Protein AF-A0A4R2N759-F1 (afdb_monomer)

Sequence (307 aa):
MGNTQQVHRIADDITAHLTLRRGCLYLVTKQVHVLAGVAVTAEDGASIGIINGRVPGGSLQRAALIFDAGSSLQARRLSIRATNRHGVPQKHPDNGGVWFFGAHHRADKDGMQIRKTRATPLSFFRAKRLSAYYLGRGDAPDGSAKARHDNAHGLDDLDGVSVMGVGFCEWNIAEVYSRGSGDDGFDLQNSAIMLRRLLIDNPTEDALNISSSRLDIVDELRVTMTRRGERSGEDADRDIFDLEVDDSPSQVVLHRGARVKLHGVFGDEVRLASKDMPQPRTEGRFLYRFQGRCDQDVAIVYSISED

Foldseek 3Di:
DDDPQAEAEDDEEQPAEAEQEASHEYEQEAQYEPDAPYEYEYEERGEYEFEADADPDDLLSFGEYEYAENYEYHYAEYEYAYDHPVRHGDQAEHGLAYEAEFLQDWDDAQNDTDDRDPPGHGAAYAYQEYEFHNYFAAADPPPDPRRVVCVVSRNHARWNYAYENEEQRRDHHQEYAFENINHERYEYYCYEYEHQEYAGYAYVFEPYAWEQYEYEHEAEYHDDHDDDDPPDPPNVGHAPDHYAYDPFKTKYKYFAFHWYWDWAFHDAQKFKDAPQADGHDNPDRDIDTDTGGRHPGMMMIIHGDHD

Mean predicted aligned error: 5.39 Å

Radius of gyration: 18.62 Å; Cα contacts (8 Å, |Δi|>4): 1013; chains: 1; bounding box: 48×50×46 Å

Organism: NCBI:txid80881

Nearest PDB structures (foldseek):
  5j44-assembly2_B  TM=4.011E-01  e=4.605E-01  Shigella flexneri
  8qf2-assembly1_A  TM=3.030E-01  e=7.387E+00  Bifidobacterium longum
  6mzp-assembly1_A  TM=9.899E-02  e=7.387E+00  Danio rerio

Solvent-accessible surface area (backbone atoms only — not comparable to full-atom values): 14550 Å² total; per-residue (Å²): 133,84,80,78,62,49,76,44,80,42,70,59,60,40,80,56,72,40,76,42,52,55,72,34,39,40,31,30,62,20,50,26,41,31,34,58,79,18,40,41,37,35,36,73,59,12,41,38,26,32,21,48,47,84,23,90,65,60,83,72,35,14,8,22,47,33,34,34,46,15,10,33,38,43,37,41,33,39,38,38,29,18,10,42,95,83,64,49,77,40,87,63,33,38,21,43,19,36,38,42,33,20,48,65,29,53,34,75,56,53,84,45,72,42,79,64,50,97,80,55,48,69,18,42,36,34,22,58,28,44,34,39,32,8,18,0,21,41,65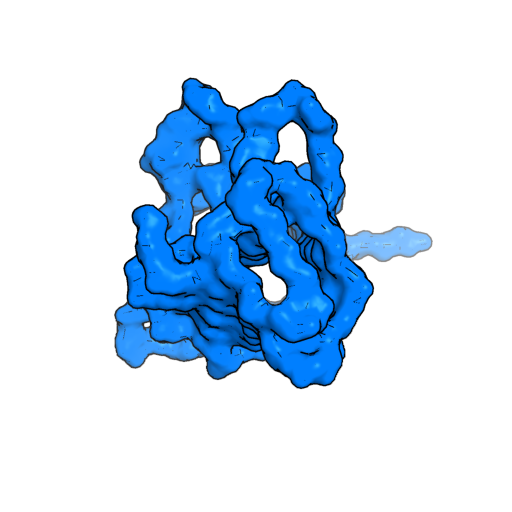,54,62,85,90,34,78,60,22,61,51,29,60,75,56,38,53,46,77,24,25,21,32,37,36,32,3,29,30,58,89,26,43,48,39,35,22,45,36,25,34,36,13,19,10,26,20,35,36,32,33,35,19,33,39,54,29,38,30,42,37,29,40,35,30,63,31,23,39,27,38,29,32,25,12,38,41,37,30,47,48,27,46,35,42,40,47,74,82,72,72,101,79,55,98,74,66,80,67,48,21,45,37,41,51,43,30,82,90,41,56,8,34,42,37,37,32,59,63,12,34,40,33,42,34,32,26,58,40,74,93,56,43,76,51,48,85,60,59,80,79,79,73,86,77,67,93,51,80,39,75,48,76,53,49,23,72,83,39,58,30,37,40,37,20,81,57,66,128

pLDDT: mean 90.28, std 12.98, range [34.78, 98.88]

Structure (mmCIF, N/CA/C/O backbone):
data_AF-A0A4R2N759-F1
#
_entry.id   AF-A0A4R2N759-F1
#
loop_
_atom_site.group_PDB
_atom_site.id
_atom_site.type_symbol
_atom_site.label_atom_id
_atom_site.label_alt_id
_atom_site.label_comp_id
_atom_site.label_asym_id
_atom_site.label_entity_id
_atom_site.label_seq_id
_atom_site.pdbx_PDB_ins_code
_atom_site.Cartn_x
_atom_site.Cartn_y
_atom_site.Cartn_z
_atom_site.occupancy
_atom_site.B_iso_or_equiv
_atom_site.auth_seq_id
_atom_site.auth_comp_id
_atom_site.auth_asym_id
_atom_site.auth_atom_id
_atom_site.pdbx_PDB_model_num
ATOM 1 N N . MET A 1 1 ? 28.061 -23.750 -1.286 1.00 40.41 1 MET A N 1
ATOM 2 C CA . MET A 1 1 ? 28.017 -23.111 -2.618 1.00 40.41 1 MET A CA 1
ATOM 3 C C . MET A 1 1 ? 26.924 -22.058 -2.568 1.00 40.41 1 MET A C 1
ATOM 5 O O . MET A 1 1 ? 25.768 -22.422 -2.393 1.00 40.41 1 MET A O 1
ATOM 9 N N . GLY A 1 2 ? 27.293 -20.775 -2.539 1.00 44.81 2 GLY A N 1
ATOM 10 C CA . GLY A 1 2 ? 26.324 -19.680 -2.458 1.00 44.81 2 GLY A CA 1
ATOM 11 C C . GLY A 1 2 ? 25.535 -19.608 -3.757 1.00 44.81 2 GLY A C 1
ATOM 12 O O . GLY A 1 2 ? 26.133 -19.504 -4.822 1.00 44.81 2 GLY A O 1
ATOM 13 N N . ASN A 1 3 ? 24.214 -19.731 -3.677 1.00 50.12 3 ASN A N 1
ATOM 14 C CA . ASN A 1 3 ? 23.352 -19.624 -4.843 1.00 50.12 3 ASN A CA 1
ATOM 15 C C . ASN A 1 3 ? 23.385 -18.158 -5.302 1.00 50.12 3 ASN A C 1
ATOM 17 O O . ASN A 1 3 ? 22.859 -17.289 -4.605 1.00 50.12 3 ASN A O 1
ATOM 21 N N . THR A 1 4 ? 24.065 -17.866 -6.411 1.00 62.41 4 THR A N 1
ATOM 22 C CA . THR A 1 4 ? 24.092 -16.522 -6.995 1.00 62.41 4 THR A CA 1
ATOM 23 C C . THR A 1 4 ? 22.672 -16.167 -7.413 1.00 62.41 4 THR A C 1
ATOM 25 O O . THR A 1 4 ? 22.131 -16.749 -8.350 1.00 62.41 4 THR A O 1
ATOM 28 N N . GLN A 1 5 ? 22.039 -15.251 -6.682 1.00 80.38 5 GLN A N 1
ATOM 29 C CA . GLN A 1 5 ? 20.706 -14.766 -7.015 1.00 80.38 5 GLN A CA 1
ATOM 30 C C . GLN A 1 5 ? 20.754 -14.110 -8.401 1.00 80.38 5 GLN A C 1
ATOM 32 O O . GLN A 1 5 ? 21.545 -13.191 -8.617 1.00 80.38 5 GLN A O 1
ATOM 37 N N . GLN A 1 6 ? 19.932 -14.573 -9.344 1.00 88.81 6 GLN A N 1
ATOM 38 C CA . GLN A 1 6 ? 19.842 -13.945 -10.662 1.00 88.81 6 GLN A CA 1
ATOM 39 C C . GLN A 1 6 ? 19.224 -12.550 -10.511 1.00 88.81 6 GLN A C 1
ATOM 41 O O . GLN A 1 6 ? 18.172 -12.405 -9.887 1.00 88.81 6 GLN A O 1
ATOM 46 N N . VAL A 1 7 ? 19.879 -11.526 -11.062 1.00 93.12 7 VAL A N 1
ATOM 47 C CA . VAL A 1 7 ? 19.417 -10.132 -10.995 1.00 93.12 7 VAL A CA 1
ATOM 48 C C . VAL A 1 7 ? 18.928 -9.691 -12.371 1.00 93.12 7 VAL A C 1
ATOM 50 O O . VAL A 1 7 ? 19.686 -9.720 -13.339 1.00 93.12 7 VAL A O 1
ATOM 53 N N . HIS A 1 8 ? 17.679 -9.242 -12.448 1.00 96.44 8 HIS A N 1
ATOM 54 C CA . HIS A 1 8 ? 17.058 -8.674 -13.643 1.00 96.44 8 HIS A CA 1
ATOM 55 C C . HIS A 1 8 ? 16.829 -7.183 -13.420 1.00 96.44 8 HIS A C 1
ATOM 57 O O . HIS A 1 8 ? 16.158 -6.806 -12.465 1.00 96.44 8 HIS A O 1
ATOM 63 N N . ARG A 1 9 ? 17.378 -6.325 -14.280 1.00 96.94 9 ARG A N 1
ATOM 64 C CA . ARG A 1 9 ? 17.139 -4.877 -14.208 1.00 96.94 9 ARG A CA 1
ATOM 65 C C . ARG A 1 9 ? 15.876 -4.523 -14.985 1.00 96.94 9 ARG A C 1
ATOM 67 O O . ARG A 1 9 ? 15.713 -4.981 -16.110 1.00 96.94 9 ARG A O 1
ATOM 74 N N . ILE A 1 10 ? 15.026 -3.701 -14.383 1.00 97.25 10 ILE A N 1
ATOM 75 C CA . ILE A 1 10 ? 13.838 -3.116 -14.997 1.00 97.25 10 ILE A CA 1
ATOM 76 C C . ILE A 1 10 ? 14.083 -1.607 -15.046 1.00 97.25 10 ILE A C 1
ATOM 78 O O . ILE A 1 10 ? 14.072 -0.933 -14.015 1.00 97.25 10 ILE A O 1
ATOM 82 N N . ALA A 1 11 ? 14.422 -1.107 -16.233 1.00 94.62 11 ALA A N 1
ATOM 83 C CA . ALA A 1 11 ? 14.856 0.275 -16.449 1.00 94.62 11 ALA A CA 1
ATOM 84 C C . ALA A 1 11 ? 13.928 1.075 -17.371 1.00 94.62 11 ALA A C 1
ATOM 86 O O . ALA A 1 11 ? 14.150 2.275 -17.534 1.00 94.62 11 ALA A O 1
ATOM 87 N N . ASP A 1 12 ? 12.938 0.398 -17.945 1.00 96.62 12 ASP A N 1
ATOM 88 C CA . ASP A 1 12 ? 11.955 0.914 -18.887 1.00 96.62 12 ASP A CA 1
ATOM 89 C C . ASP A 1 12 ? 10.585 0.340 -18.505 1.00 96.62 12 ASP A C 1
ATOM 91 O O . ASP A 1 12 ? 10.509 -0.647 -17.758 1.00 96.62 12 ASP A O 1
ATOM 95 N N . ASP A 1 13 ? 9.524 0.954 -19.021 1.00 98.06 13 ASP A N 1
ATOM 96 C CA . ASP A 1 13 ? 8.149 0.550 -18.746 1.00 98.06 13 ASP A CA 1
ATOM 97 C C . ASP A 1 13 ? 7.888 -0.911 -19.125 1.00 98.06 13 ASP A C 1
ATOM 99 O O . ASP A 1 13 ? 8.381 -1.451 -20.122 1.00 98.06 13 ASP A O 1
ATOM 103 N N . ILE A 1 14 ? 7.071 -1.569 -18.309 1.00 98.50 14 ILE A N 1
ATOM 104 C CA . ILE A 1 14 ? 6.648 -2.945 -18.516 1.00 98.50 14 ILE A CA 1
ATOM 105 C C . ILE A 1 14 ? 5.458 -2.908 -19.478 1.00 98.50 14 ILE A C 1
ATOM 107 O O . ILE A 1 14 ? 4.308 -2.725 -19.081 1.00 98.50 14 ILE A O 1
ATOM 111 N N . THR A 1 15 ? 5.762 -3.079 -20.765 1.00 98.25 15 THR A N 1
ATOM 112 C CA . THR A 1 15 ? 4.799 -3.024 -21.882 1.00 98.25 15 THR A CA 1
ATOM 113 C C . THR A 1 15 ? 4.242 -4.391 -22.291 1.00 98.25 15 THR A C 1
ATOM 115 O O . THR A 1 15 ? 3.334 -4.479 -23.114 1.00 98.25 15 THR A O 1
ATOM 118 N N . ALA A 1 16 ? 4.769 -5.472 -21.714 1.00 98.12 16 ALA A N 1
ATOM 119 C CA . ALA A 1 16 ? 4.332 -6.842 -21.951 1.00 98.12 16 ALA A CA 1
ATOM 120 C C . ALA A 1 16 ? 4.244 -7.609 -20.631 1.00 98.12 16 ALA A C 1
ATOM 122 O O . ALA A 1 16 ? 4.926 -7.275 -19.660 1.00 98.12 16 ALA A O 1
ATOM 123 N N . HIS A 1 17 ? 3.408 -8.652 -20.594 1.00 98.38 17 HIS A N 1
ATOM 124 C CA . HIS A 1 17 ? 3.210 -9.444 -19.382 1.00 98.38 17 HIS A CA 1
ATOM 125 C C . HIS A 1 17 ? 4.542 -9.957 -18.825 1.00 98.38 17 HIS A C 1
ATOM 127 O O . HIS A 1 17 ? 5.340 -10.572 -19.535 1.00 98.38 17 HIS A O 1
ATOM 133 N N . LEU A 1 18 ? 4.755 -9.739 -17.530 1.00 98.38 18 LEU A N 1
ATOM 134 C CA . LEU A 1 18 ? 5.997 -10.074 -16.846 1.00 98.38 18 LEU A CA 1
ATOM 135 C C . LEU A 1 18 ? 5.726 -11.098 -15.750 1.00 98.38 18 LEU A C 1
ATOM 137 O O . LEU A 1 18 ? 4.856 -10.906 -14.904 1.00 98.38 18 LEU A O 1
ATOM 141 N N . THR A 1 19 ? 6.504 -12.181 -15.728 1.00 98.50 19 THR A N 1
ATOM 142 C CA . THR A 1 19 ? 6.489 -13.139 -14.616 1.00 98.50 19 THR A CA 1
ATOM 143 C C . THR A 1 19 ? 7.715 -12.953 -13.730 1.00 98.50 19 THR A C 1
ATOM 145 O O . THR A 1 19 ? 8.845 -13.148 -14.181 1.00 98.50 19 THR A O 1
ATOM 148 N N . LEU A 1 20 ? 7.489 -12.630 -12.458 1.00 98.25 20 LEU A N 1
ATOM 149 C CA . LEU A 1 20 ? 8.520 -12.531 -11.434 1.00 98.25 20 LEU A CA 1
ATOM 150 C C . LEU A 1 20 ? 8.747 -13.902 -10.796 1.00 98.25 20 LEU A C 1
ATOM 152 O O . LEU A 1 20 ? 7.883 -14.427 -10.091 1.00 98.25 20 LEU A O 1
ATOM 156 N N . ARG A 1 21 ? 9.918 -14.486 -11.043 1.00 97.62 21 ARG A N 1
ATOM 157 C CA . ARG A 1 21 ? 10.315 -15.796 -10.522 1.00 97.62 21 ARG A CA 1
ATOM 158 C C . ARG A 1 21 ? 10.851 -15.690 -9.100 1.00 97.62 21 ARG A C 1
ATOM 160 O O . ARG A 1 21 ? 11.600 -14.772 -8.755 1.00 97.62 21 ARG A O 1
ATOM 167 N N . ARG A 1 22 ? 10.510 -16.665 -8.261 1.00 95.81 22 ARG A N 1
ATOM 168 C CA . ARG A 1 22 ? 11.076 -16.794 -6.920 1.00 95.81 22 ARG A CA 1
ATOM 169 C C . ARG A 1 22 ? 12.574 -17.084 -7.030 1.00 95.81 22 ARG A C 1
ATOM 171 O O . ARG A 1 22 ? 13.011 -17.866 -7.865 1.00 95.81 22 ARG A O 1
ATOM 178 N N . GLY A 1 23 ? 13.366 -16.473 -6.152 1.00 93.06 23 GLY A N 1
ATOM 179 C CA . GLY A 1 23 ? 14.823 -16.640 -6.156 1.00 93.06 23 GLY A CA 1
ATOM 180 C C . GLY A 1 23 ? 15.548 -15.770 -7.184 1.00 93.06 23 GLY A C 1
ATOM 181 O O . GLY A 1 23 ? 16.773 -15.780 -7.207 1.00 93.06 23 GLY A O 1
ATOM 182 N N . CYS A 1 24 ? 14.821 -14.974 -7.969 1.00 95.25 24 CYS A N 1
ATOM 183 C CA . CYS A 1 24 ? 15.373 -13.874 -8.753 1.00 95.25 24 CYS A CA 1
ATOM 184 C C . CYS A 1 24 ? 15.165 -12.548 -8.006 1.00 95.25 24 CYS A C 1
ATOM 186 O O . CYS A 1 24 ? 14.231 -12.415 -7.209 1.00 95.25 24 CYS A O 1
ATOM 188 N N . LEU A 1 25 ? 16.045 -11.577 -8.237 1.00 94.88 25 LEU A N 1
ATOM 189 C CA . LEU A 1 25 ? 15.856 -10.189 -7.825 1.00 94.88 25 LEU A CA 1
ATOM 190 C C . LEU A 1 25 ? 15.521 -9.356 -9.058 1.00 94.88 25 LEU A C 1
ATOM 192 O O . LEU A 1 25 ? 16.325 -9.273 -9.982 1.00 94.88 25 LEU A O 1
ATOM 196 N N . TYR A 1 26 ? 14.364 -8.707 -9.043 1.00 98.31 26 TYR A N 1
ATOM 197 C CA . TYR A 1 26 ? 13.980 -7.741 -10.066 1.00 98.31 26 TYR A CA 1
ATOM 198 C C . TYR A 1 26 ? 14.260 -6.342 -9.536 1.00 98.31 26 TYR A C 1
ATOM 200 O O . TYR A 1 26 ? 13.666 -5.935 -8.543 1.00 98.31 26 TYR A O 1
ATOM 208 N N . LEU A 1 27 ? 15.216 -5.645 -10.138 1.00 98.12 27 LEU A N 1
ATOM 209 C CA . LEU A 1 27 ? 15.714 -4.356 -9.682 1.00 98.12 27 LEU A CA 1
ATOM 210 C C . LEU A 1 27 ? 15.130 -3.241 -10.549 1.00 98.12 27 LEU A C 1
ATOM 212 O O . LEU A 1 27 ? 15.551 -3.073 -11.692 1.00 98.12 27 LEU A O 1
ATOM 216 N N . VAL A 1 28 ? 14.185 -2.488 -10.000 1.00 98.44 28 VAL A N 1
ATOM 217 C CA . VAL A 1 28 ? 13.610 -1.286 -10.608 1.00 98.44 28 VAL A CA 1
ATOM 218 C C . VAL A 1 28 ? 14.617 -0.152 -10.464 1.00 98.44 28 VAL A C 1
ATOM 220 O O . VAL A 1 28 ? 14.982 0.232 -9.351 1.00 98.44 28 VAL A O 1
ATOM 223 N N . THR A 1 29 ? 15.125 0.335 -11.597 1.00 97.06 29 THR A N 1
ATOM 224 C CA . THR A 1 29 ? 16.233 1.305 -11.630 1.00 97.06 29 THR A CA 1
ATOM 225 C C . THR A 1 29 ? 15.828 2.717 -12.038 1.00 97.06 29 THR A C 1
ATOM 227 O O . THR A 1 29 ? 16.674 3.605 -12.023 1.00 97.06 29 THR A O 1
ATOM 230 N N . LYS A 1 30 ? 14.572 2.920 -12.432 1.00 96.44 30 LYS A N 1
ATOM 231 C CA . LYS A 1 30 ? 13.989 4.220 -12.779 1.00 96.44 30 LYS A CA 1
ATOM 232 C C . LYS A 1 30 ? 12.538 4.272 -12.314 1.00 96.44 30 LYS A C 1
ATOM 234 O O . LYS A 1 30 ? 12.066 3.316 -11.703 1.00 96.44 30 LYS A O 1
ATOM 239 N N . GLN A 1 31 ? 11.859 5.380 -12.573 1.00 96.12 31 GLN A N 1
ATOM 240 C CA . GLN A 1 31 ? 10.404 5.408 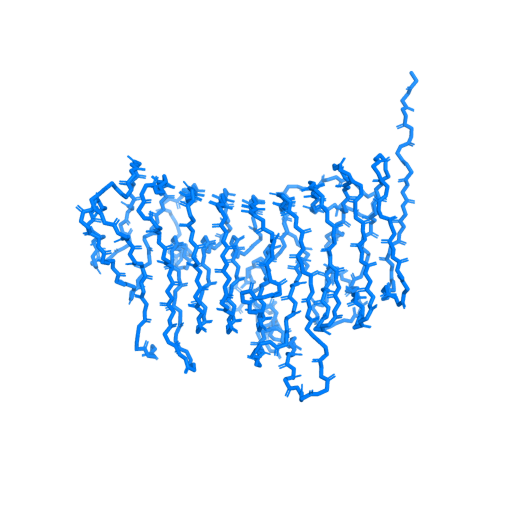-12.588 1.00 96.12 31 GLN A CA 1
ATOM 241 C C . GLN A 1 31 ? 9.929 4.472 -13.709 1.00 96.12 31 GLN A C 1
ATOM 243 O O . GLN A 1 31 ? 10.277 4.683 -14.868 1.00 96.12 31 GLN A O 1
ATOM 248 N N . VAL A 1 32 ? 9.247 3.388 -13.340 1.00 97.69 32 VAL A N 1
ATOM 249 C CA . VAL A 1 32 ? 8.807 2.328 -14.254 1.00 97.69 32 VAL A CA 1
ATOM 250 C C . VAL A 1 32 ? 7.309 2.155 -14.118 1.00 97.69 32 VAL A C 1
ATOM 252 O O . VAL A 1 32 ? 6.818 1.856 -13.028 1.00 97.69 32 VAL A O 1
ATOM 255 N N . HIS A 1 33 ? 6.615 2.251 -15.243 1.00 98.06 33 HIS A N 1
ATOM 256 C CA . HIS A 1 33 ? 5.184 2.028 -15.328 1.00 98.06 33 HIS A CA 1
ATOM 257 C C . HIS A 1 33 ? 4.871 0.614 -15.827 1.00 98.06 33 HIS A C 1
ATOM 259 O O . HIS A 1 33 ? 5.465 0.118 -16.785 1.00 98.06 33 HIS A O 1
ATOM 265 N N . VAL A 1 34 ? 3.919 -0.057 -15.185 1.00 98.50 34 VAL A N 1
ATOM 266 C CA . VAL A 1 34 ? 3.223 -1.229 -15.719 1.00 98.50 34 VAL A CA 1
ATOM 267 C C . VAL A 1 34 ? 2.012 -0.696 -16.457 1.00 98.50 34 VAL A C 1
ATOM 269 O O . VAL A 1 34 ? 1.066 -0.229 -15.827 1.00 98.50 34 VAL A O 1
ATOM 272 N N . LEU A 1 35 ? 2.057 -0.749 -17.786 1.00 96.94 35 LEU A N 1
ATOM 273 C CA . LEU A 1 35 ? 1.059 -0.074 -18.608 1.00 96.94 35 LEU A CA 1
ATOM 274 C C . LEU A 1 35 ? -0.308 -0.773 -18.564 1.00 96.94 35 LEU A C 1
ATOM 276 O O . LEU A 1 35 ? -0.435 -1.955 -18.229 1.00 96.94 35 LEU A O 1
ATOM 280 N N . ALA A 1 36 ? -1.345 -0.038 -18.964 1.00 95.06 36 ALA A N 1
ATOM 281 C CA . ALA A 1 36 ? -2.696 -0.567 -19.110 1.00 95.06 36 ALA A CA 1
ATOM 282 C C . ALA A 1 36 ? -2.727 -1.840 -19.981 1.00 95.06 36 ALA A C 1
ATOM 284 O O . ALA A 1 36 ? -2.067 -1.928 -21.017 1.00 95.06 36 ALA A O 1
ATOM 285 N N . GLY A 1 37 ? -3.505 -2.842 -19.563 1.00 95.62 37 GLY A N 1
ATOM 286 C CA . GLY A 1 37 ? -3.593 -4.147 -20.228 1.00 95.62 37 GLY A CA 1
ATOM 287 C C . GLY A 1 37 ? -2.414 -5.087 -19.950 1.00 95.62 37 GLY A C 1
ATOM 288 O O . GLY A 1 37 ? -2.457 -6.253 -20.347 1.00 95.62 37 GLY A O 1
ATOM 289 N N . VAL A 1 38 ? -1.381 -4.625 -19.239 1.00 98.19 38 VAL A N 1
ATOM 290 C CA . VAL A 1 38 ? -0.219 -5.435 -18.873 1.00 98.19 38 VAL A CA 1
ATOM 291 C C . VAL A 1 38 ? -0.392 -6.020 -17.476 1.00 98.19 38 VAL A C 1
ATOM 293 O O . VAL A 1 38 ? -0.928 -5.396 -16.563 1.00 98.19 38 VAL A O 1
ATOM 296 N N . ALA A 1 39 ? 0.091 -7.251 -17.303 1.00 98.31 39 ALA A N 1
ATOM 297 C CA . ALA A 1 39 ? 0.013 -7.975 -16.041 1.00 98.31 39 ALA A CA 1
ATOM 298 C C . ALA A 1 39 ? 1.404 -8.365 -15.545 1.00 98.31 39 ALA A C 1
ATOM 300 O O . ALA A 1 39 ? 2.176 -8.998 -16.271 1.00 98.31 39 ALA A O 1
ATOM 301 N N . VAL A 1 40 ? 1.680 -8.062 -14.280 1.00 98.75 40 VAL A N 1
ATOM 302 C CA . VAL A 1 40 ? 2.814 -8.606 -13.536 1.00 98.75 40 VAL A CA 1
ATOM 303 C C . VAL A 1 40 ? 2.314 -9.766 -12.683 1.00 98.75 40 VAL A C 1
ATOM 305 O O . VAL A 1 40 ? 1.498 -9.593 -11.779 1.00 98.75 40 VAL A O 1
ATOM 308 N N . THR A 1 41 ? 2.810 -10.969 -12.957 1.00 98.81 41 THR A N 1
ATOM 309 C CA . THR A 1 41 ? 2.514 -12.169 -12.164 1.00 98.81 41 THR A CA 1
ATOM 310 C C . THR A 1 41 ? 3.730 -12.552 -11.338 1.00 98.81 41 THR A C 1
ATOM 312 O O . THR A 1 41 ? 4.794 -12.816 -11.883 1.00 98.81 41 THR A O 1
ATOM 315 N N . ALA A 1 42 ? 3.593 -12.624 -10.022 1.00 98.56 42 ALA A N 1
ATOM 316 C CA . ALA A 1 42 ? 4.666 -13.007 -9.119 1.00 98.56 42 ALA A CA 1
ATOM 317 C C . ALA A 1 42 ? 4.466 -14.420 -8.568 1.00 98.56 42 ALA A C 1
ATOM 319 O O . ALA A 1 42 ? 3.437 -14.735 -7.960 1.00 98.56 42 ALA A O 1
ATOM 320 N N . GLU A 1 43 ? 5.495 -15.255 -8.708 1.00 98.50 43 GLU A N 1
ATOM 321 C CA . GLU A 1 43 ? 5.591 -16.500 -7.955 1.00 98.50 43 GLU A CA 1
ATOM 322 C C . GLU A 1 43 ? 5.580 -16.232 -6.444 1.00 98.50 43 GLU A C 1
ATOM 324 O O . GLU A 1 43 ? 5.963 -15.167 -5.954 1.00 98.50 43 GLU A O 1
ATOM 329 N N . ASP A 1 44 ? 5.137 -17.224 -5.674 1.00 98.31 44 ASP A N 1
ATOM 330 C CA . ASP A 1 44 ? 4.973 -17.081 -4.233 1.00 98.31 44 ASP A CA 1
ATOM 331 C C . ASP A 1 44 ? 6.313 -16.828 -3.518 1.00 98.31 44 ASP A C 1
ATOM 333 O O . ASP A 1 44 ? 7.158 -17.718 -3.416 1.00 98.31 44 ASP A O 1
ATOM 337 N N . GLY A 1 45 ? 6.489 -15.620 -2.977 1.00 96.62 45 GLY A N 1
ATOM 338 C CA . GLY A 1 45 ? 7.728 -15.177 -2.339 1.00 96.62 45 GLY A CA 1
ATOM 339 C C . GLY A 1 45 ? 8.728 -14.512 -3.289 1.00 96.62 45 GLY A C 1
ATOM 340 O O . GLY A 1 45 ? 9.898 -14.391 -2.924 1.00 96.62 45 GLY A O 1
ATOM 341 N N . ALA A 1 46 ? 8.310 -14.096 -4.490 1.00 97.81 46 ALA A N 1
ATOM 342 C CA . ALA A 1 46 ? 9.124 -13.247 -5.358 1.00 97.81 46 ALA A CA 1
ATOM 343 C C . ALA A 1 46 ? 9.483 -11.915 -4.672 1.00 97.81 46 ALA A C 1
ATOM 345 O O . ALA A 1 46 ? 8.807 -11.462 -3.740 1.00 97.81 46 ALA A O 1
ATOM 346 N N . SER A 1 47 ? 10.581 -11.299 -5.114 1.00 96.69 47 SER A N 1
ATOM 347 C CA . SER A 1 47 ? 11.082 -10.047 -4.545 1.00 96.69 47 SER A CA 1
ATOM 348 C C . SER A 1 47 ? 11.464 -9.037 -5.620 1.00 96.69 47 SER A C 1
ATOM 350 O O . SER A 1 47 ? 12.127 -9.378 -6.601 1.00 96.69 47 SER A O 1
ATOM 352 N N . ILE A 1 48 ? 11.085 -7.788 -5.378 1.00 98.62 48 ILE A N 1
ATOM 353 C CA . ILE A 1 48 ? 11.469 -6.615 -6.160 1.00 98.62 48 ILE A CA 1
ATOM 354 C C . ILE A 1 48 ? 12.357 -5.735 -5.277 1.00 98.62 48 ILE A C 1
ATOM 356 O O . ILE A 1 48 ? 12.080 -5.546 -4.090 1.00 98.62 48 ILE A O 1
ATOM 360 N N . GLY A 1 49 ? 13.442 -5.224 -5.844 1.00 98.50 49 GLY A N 1
ATOM 361 C CA . GLY A 1 49 ? 14.228 -4.139 -5.275 1.00 98.50 49 GLY A CA 1
ATOM 362 C C . GLY A 1 49 ? 13.934 -2.851 -6.029 1.00 98.50 49 GLY A C 1
ATOM 363 O O . GLY A 1 49 ? 13.925 -2.867 -7.255 1.00 98.50 49 GLY A O 1
ATOM 364 N N . ILE A 1 50 ? 13.721 -1.750 -5.321 1.00 98.69 50 ILE A N 1
ATOM 365 C CA . ILE A 1 50 ? 13.686 -0.404 -5.900 1.00 98.69 50 ILE A CA 1
ATOM 366 C C . ILE A 1 50 ? 14.980 0.285 -5.482 1.00 98.69 50 ILE A C 1
ATOM 368 O O . ILE A 1 50 ? 15.380 0.184 -4.318 1.00 98.69 50 ILE A O 1
ATOM 372 N N . ILE A 1 51 ? 15.711 0.880 -6.426 1.00 97.94 51 ILE A N 1
ATOM 373 C CA . ILE A 1 51 ? 16.976 1.535 -6.077 1.00 97.94 51 ILE A CA 1
ATOM 374 C C . ILE A 1 51 ? 16.722 2.855 -5.352 1.00 97.94 51 ILE A C 1
ATOM 376 O O . ILE A 1 51 ? 15.850 3.626 -5.740 1.00 97.94 51 ILE A O 1
ATOM 380 N N . ASN A 1 52 ? 17.528 3.131 -4.334 1.00 97.06 52 ASN A N 1
ATOM 381 C CA . ASN A 1 52 ? 17.573 4.445 -3.709 1.00 97.06 52 ASN A CA 1
ATOM 382 C C . ASN A 1 52 ? 18.430 5.433 -4.500 1.00 97.06 52 ASN A C 1
ATOM 384 O O . ASN A 1 52 ? 19.365 5.040 -5.210 1.00 97.06 52 ASN A O 1
ATOM 388 N N . GLY A 1 53 ? 18.178 6.713 -4.245 1.00 92.88 53 GLY A N 1
ATOM 389 C CA . GLY A 1 53 ? 18.921 7.838 -4.785 1.00 92.88 53 GLY A CA 1
ATOM 390 C C . GLY A 1 53 ? 18.202 8.509 -5.946 1.00 92.88 53 GLY A C 1
ATOM 391 O O . GLY A 1 53 ? 17.289 7.953 -6.559 1.00 92.88 53 GLY A O 1
ATOM 392 N N . ARG A 1 54 ? 18.659 9.722 -6.271 1.00 90.69 54 ARG A N 1
ATOM 393 C CA . ARG A 1 54 ? 18.163 10.481 -7.424 1.00 90.69 54 ARG A CA 1
ATOM 394 C C . ARG A 1 54 ? 18.337 9.679 -8.710 1.00 90.69 54 ARG A C 1
ATOM 396 O O . ARG A 1 54 ? 19.442 9.222 -9.013 1.00 90.69 54 ARG A O 1
ATOM 403 N N . VAL A 1 55 ? 17.264 9.578 -9.487 1.00 89.00 55 VAL A N 1
ATOM 404 C CA . VAL A 1 55 ? 17.296 9.020 -10.839 1.00 89.00 55 VAL A CA 1
ATOM 405 C C . VAL A 1 55 ? 16.865 10.105 -11.824 1.00 89.00 55 VAL A C 1
ATOM 407 O O . VAL A 1 55 ? 15.800 10.688 -11.639 1.00 89.00 55 VAL A O 1
ATOM 410 N N . PRO A 1 56 ? 17.680 10.418 -12.848 1.00 82.25 56 PRO A N 1
ATOM 411 C CA . PRO A 1 56 ? 17.294 11.384 -13.865 1.00 82.25 56 PRO A CA 1
ATOM 412 C C . PRO A 1 56 ? 16.219 10.799 -14.790 1.00 82.25 56 PRO A C 1
ATOM 414 O O . PRO A 1 56 ? 16.320 9.646 -15.215 1.00 82.25 56 PRO A O 1
ATOM 417 N N . GLY A 1 57 ? 15.244 11.632 -15.156 1.00 72.00 57 GLY A N 1
ATOM 418 C CA . GLY A 1 57 ? 14.101 11.239 -15.981 1.00 72.00 57 GLY A CA 1
ATOM 419 C C . GLY A 1 57 ? 12.981 10.608 -15.148 1.00 72.00 57 GLY A C 1
ATOM 420 O O . GLY A 1 57 ? 13.227 9.698 -14.361 1.00 72.00 57 GLY A O 1
ATOM 421 N N . GLY A 1 58 ? 11.758 11.108 -15.328 1.00 78.38 58 GLY A N 1
ATOM 422 C CA . GLY A 1 58 ? 10.596 10.811 -14.482 1.00 78.38 58 GLY A CA 1
ATOM 423 C C . GLY A 1 58 ? 10.195 12.020 -13.634 1.00 78.38 58 GLY A C 1
ATOM 424 O O . GLY A 1 58 ? 11.055 12.827 -13.274 1.00 78.38 58 GLY A O 1
ATOM 425 N N . SER A 1 59 ? 8.899 12.152 -13.350 1.00 85.94 59 SER A N 1
ATOM 426 C CA . SER A 1 59 ? 8.351 13.216 -12.499 1.00 85.94 59 SER A CA 1
ATOM 427 C C . SER A 1 59 ? 8.939 13.137 -11.093 1.00 85.94 59 SER A C 1
ATOM 429 O O . SER A 1 59 ? 9.460 14.133 -10.608 1.00 85.94 59 SER A O 1
ATOM 431 N N . LEU A 1 60 ? 9.017 11.932 -10.519 1.00 89.12 60 LEU A N 1
ATOM 432 C CA . LEU A 1 60 ? 9.427 11.711 -9.125 1.00 89.12 60 LEU A CA 1
ATOM 433 C C . LEU A 1 60 ? 10.938 11.897 -8.876 1.00 89.12 60 LEU A C 1
ATOM 435 O O . LEU A 1 60 ? 11.411 11.883 -7.738 1.00 89.12 60 LEU A O 1
ATOM 439 N N . GLN A 1 61 ? 11.748 11.983 -9.940 1.00 90.25 61 GLN A N 1
ATOM 440 C CA . GLN A 1 61 ? 13.222 12.002 -9.881 1.00 90.25 61 GLN A CA 1
ATOM 441 C C . GLN A 1 61 ? 13.833 10.876 -9.013 1.00 90.25 61 GLN A C 1
ATOM 443 O O . GLN A 1 61 ? 14.915 11.022 -8.422 1.00 90.25 61 GLN A O 1
ATOM 448 N N . ARG A 1 62 ? 13.130 9.747 -8.892 1.00 93.75 62 ARG A N 1
ATOM 449 C CA . ARG A 1 62 ? 13.485 8.555 -8.111 1.00 93.75 62 ARG A CA 1
ATOM 450 C C . ARG A 1 62 ? 13.034 7.304 -8.848 1.00 93.75 62 ARG A C 1
ATOM 452 O O . ARG A 1 62 ? 12.194 7.361 -9.741 1.00 93.75 62 ARG A O 1
ATOM 459 N N . ALA A 1 63 ? 13.602 6.159 -8.476 1.00 96.88 63 ALA A N 1
ATOM 460 C CA . ALA A 1 63 ? 13.063 4.893 -8.946 1.00 96.88 63 ALA A CA 1
ATOM 461 C C . ALA A 1 63 ? 11.746 4.580 -8.233 1.00 96.88 63 ALA A C 1
ATOM 463 O O . ALA A 1 63 ? 11.668 4.718 -7.017 1.00 96.88 63 ALA A O 1
ATOM 464 N N . ALA A 1 64 ? 10.749 4.136 -8.987 1.00 97.56 64 ALA A N 1
ATOM 465 C CA . ALA A 1 64 ? 9.415 3.816 -8.494 1.00 97.56 64 ALA A CA 1
ATOM 466 C C . ALA A 1 64 ? 8.815 2.712 -9.362 1.00 97.56 64 ALA A C 1
ATOM 468 O O . ALA A 1 64 ? 9.137 2.619 -10.550 1.00 97.56 64 ALA A O 1
ATOM 469 N N . LEU A 1 65 ? 7.955 1.880 -8.777 1.00 98.50 65 LEU A N 1
ATOM 470 C CA . LEU A 1 65 ? 7.152 0.919 -9.531 1.00 98.50 65 LEU A CA 1
ATOM 471 C C . LEU A 1 65 ? 5.699 1.372 -9.519 1.00 98.50 65 LEU A C 1
ATOM 473 O O . LEU A 1 65 ? 5.060 1.357 -8.472 1.00 98.50 65 LEU A O 1
ATOM 477 N N . ILE A 1 66 ? 5.185 1.740 -10.682 1.00 98.38 66 ILE A N 1
ATOM 478 C CA . ILE A 1 66 ? 3.864 2.339 -10.822 1.00 98.38 66 ILE A CA 1
ATOM 479 C C . ILE A 1 66 ? 2.995 1.391 -11.631 1.00 98.38 66 ILE A C 1
ATOM 481 O O . ILE A 1 66 ? 3.338 1.022 -12.748 1.00 98.38 66 ILE A O 1
ATOM 485 N N . PHE A 1 67 ? 1.882 0.955 -11.060 1.00 98.38 67 PHE A N 1
ATOM 486 C CA . PHE A 1 67 ? 0.869 0.198 -11.777 1.00 98.38 67 PHE A CA 1
ATOM 487 C C . PHE A 1 67 ? -0.171 1.169 -12.318 1.00 98.38 67 PHE A C 1
ATOM 489 O O . PHE A 1 67 ? -1.014 1.631 -11.553 1.00 98.38 67 PHE A O 1
ATOM 496 N N . ASP A 1 68 ? -0.123 1.463 -13.620 1.00 96.81 68 ASP A N 1
ATOM 497 C CA . ASP A 1 68 ? -1.058 2.399 -14.245 1.00 96.81 68 ASP A CA 1
ATOM 498 C C . ASP A 1 68 ? -2.495 1.868 -14.208 1.00 96.81 68 ASP A C 1
ATOM 500 O O . ASP A 1 68 ? -2.737 0.659 -14.107 1.00 96.81 68 ASP A O 1
ATOM 504 N N . ALA A 1 69 ? -3.463 2.773 -14.354 1.00 96.31 69 ALA A N 1
ATOM 505 C CA . ALA A 1 69 ? -4.869 2.410 -14.455 1.00 96.31 69 ALA A CA 1
ATOM 506 C C . ALA A 1 69 ? -5.094 1.408 -15.604 1.00 96.31 69 ALA A C 1
ATOM 508 O O . ALA A 1 69 ? -4.669 1.628 -16.741 1.00 96.31 69 ALA A O 1
ATOM 509 N N . GLY A 1 70 ? -5.761 0.293 -15.306 1.00 95.75 70 GLY A N 1
ATOM 510 C CA . GLY A 1 70 ? -5.978 -0.811 -16.237 1.00 95.75 70 GLY A CA 1
ATOM 511 C C . GLY A 1 70 ? -4.860 -1.853 -16.284 1.00 95.75 70 GLY A C 1
ATOM 512 O O . GLY A 1 70 ? -4.946 -2.797 -17.073 1.00 95.75 70 GLY A O 1
ATOM 513 N N . SER A 1 71 ? -3.805 -1.702 -15.484 1.00 97.69 71 SER A N 1
ATOM 514 C CA . SER A 1 71 ? -2.767 -2.722 -15.316 1.00 97.69 71 SER A CA 1
ATOM 515 C C . SER A 1 71 ? -3.173 -3.773 -14.276 1.00 97.69 71 SER A C 1
ATOM 517 O O . SER A 1 71 ? -4.239 -3.716 -13.653 1.00 97.69 71 SER A O 1
ATOM 519 N N . SER A 1 72 ? -2.355 -4.812 -14.109 1.00 98.50 72 SER A N 1
ATOM 520 C CA . SER A 1 72 ? -2.657 -5.889 -13.167 1.00 98.50 72 SER A CA 1
ATOM 521 C C . SER A 1 72 ? -1.441 -6.390 -12.401 1.00 98.50 72 SER A C 1
ATOM 523 O O . SER A 1 72 ? -0.359 -6.586 -12.957 1.00 98.50 72 SER A O 1
ATOM 525 N N . LEU A 1 73 ? -1.661 -6.707 -11.125 1.00 98.75 73 LEU A N 1
ATOM 526 C CA . LEU A 1 73 ? -0.734 -7.447 -10.275 1.00 98.75 73 LEU A CA 1
ATOM 527 C C . LEU A 1 73 ? -1.411 -8.728 -9.797 1.00 98.75 73 LEU A C 1
ATOM 529 O O . LEU A 1 73 ? -2.455 -8.680 -9.150 1.00 98.75 73 LEU A O 1
ATOM 533 N N . GLN A 1 74 ? -0.776 -9.876 -10.018 1.00 98.81 74 GLN A N 1
ATOM 534 C CA . GLN A 1 74 ? -1.202 -11.140 -9.429 1.00 98.81 74 GLN A CA 1
ATOM 535 C C . GLN A 1 74 ? -0.057 -11.787 -8.659 1.00 98.81 74 GLN A C 1
ATOM 537 O O . GLN A 1 74 ? 0.949 -12.194 -9.229 1.00 98.81 74 GLN A O 1
ATOM 542 N N . ALA A 1 75 ? -0.225 -11.942 -7.351 1.00 98.56 75 ALA A N 1
ATOM 543 C CA . ALA A 1 75 ? 0.761 -12.570 -6.485 1.00 98.56 75 ALA A CA 1
ATOM 544 C C . ALA A 1 75 ? 0.094 -13.450 -5.425 1.00 98.56 75 ALA A C 1
ATOM 546 O O . ALA A 1 75 ? -1.106 -13.380 -5.163 1.00 98.56 75 ALA A O 1
ATOM 547 N N . ARG A 1 76 ? 0.892 -14.275 -4.743 1.00 98.44 76 ARG A N 1
ATOM 548 C CA . ARG A 1 76 ? 0.504 -14.816 -3.433 1.00 98.44 76 ARG A CA 1
ATOM 549 C C . ARG A 1 76 ? 1.175 -14.010 -2.327 1.00 98.44 76 ARG A C 1
ATOM 551 O O . ARG A 1 76 ? 0.481 -13.302 -1.605 1.00 98.44 76 ARG A O 1
ATOM 558 N N . ARG A 1 77 ? 2.499 -14.095 -2.209 1.00 98.56 77 ARG A N 1
ATOM 559 C CA . ARG A 1 77 ? 3.318 -13.216 -1.363 1.00 98.56 77 ARG A CA 1
ATOM 560 C C . ARG A 1 77 ? 4.320 -12.482 -2.245 1.00 98.56 77 ARG A C 1
ATOM 562 O O . ARG A 1 77 ? 5.084 -13.147 -2.940 1.00 98.56 77 ARG A O 1
ATOM 569 N N . LEU A 1 78 ? 4.321 -11.156 -2.189 1.00 98.69 78 LEU A N 1
ATOM 570 C CA . LEU A 1 78 ? 5.287 -10.297 -2.874 1.00 98.69 78 LEU A CA 1
ATOM 571 C C . LEU A 1 78 ? 5.997 -9.412 -1.848 1.00 98.69 78 LEU A C 1
ATOM 573 O O . LEU A 1 78 ? 5.357 -8.876 -0.944 1.00 98.69 78 LEU A O 1
ATOM 577 N N . SER A 1 79 ? 7.313 -9.260 -1.985 1.00 98.44 79 SER A N 1
ATOM 578 C CA . SER A 1 79 ? 8.093 -8.315 -1.184 1.00 98.44 79 SER A CA 1
ATOM 579 C C . SER A 1 79 ? 8.774 -7.286 -2.073 1.00 98.44 79 SER A C 1
ATOM 581 O O . SER A 1 79 ? 9.486 -7.654 -3.003 1.00 98.44 79 SER A O 1
ATOM 583 N N . ILE A 1 80 ? 8.607 -6.013 -1.745 1.00 98.75 80 ILE A N 1
ATOM 584 C CA . ILE A 1 80 ? 9.229 -4.875 -2.415 1.00 98.75 80 ILE A CA 1
ATOM 585 C C . ILE A 1 80 ? 10.079 -4.150 -1.372 1.00 98.75 80 ILE A C 1
ATOM 587 O O . ILE A 1 80 ? 9.649 -3.976 -0.232 1.00 98.75 80 ILE A O 1
ATOM 591 N N . ARG A 1 81 ? 11.323 -3.813 -1.709 1.00 98.50 81 ARG A N 1
ATOM 592 C CA . ARG A 1 81 ? 12.262 -3.225 -0.744 1.00 98.50 81 ARG A CA 1
ATOM 593 C C . ARG A 1 81 ? 13.181 -2.192 -1.373 1.00 98.50 81 ARG A C 1
ATOM 595 O O . ARG A 1 81 ? 13.580 -2.368 -2.524 1.00 98.50 81 ARG A O 1
ATOM 602 N N . ALA A 1 82 ? 13.616 -1.212 -0.587 1.00 98.50 82 ALA A N 1
ATOM 603 C CA . ALA A 1 82 ? 14.738 -0.370 -0.976 1.00 98.50 82 ALA A CA 1
ATOM 604 C C . ALA A 1 82 ? 16.016 -1.187 -1.130 1.00 98.50 82 ALA A C 1
ATOM 606 O O . ALA A 1 82 ? 16.318 -2.105 -0.356 1.00 98.50 82 ALA A O 1
ATOM 607 N N . THR A 1 83 ? 16.801 -0.813 -2.126 1.00 98.12 83 THR A N 1
ATOM 608 C CA . THR A 1 83 ? 18.087 -1.418 -2.442 1.00 98.12 83 THR A CA 1
ATOM 609 C C . THR A 1 83 ? 19.072 -0.359 -2.911 1.00 98.12 83 THR A C 1
ATOM 611 O O . THR A 1 83 ? 18.696 0.732 -3.324 1.00 98.12 83 THR A O 1
ATOM 614 N N . ASN A 1 84 ? 20.362 -0.674 -2.878 1.00 96.06 84 ASN A N 1
ATOM 615 C CA . ASN A 1 84 ? 21.335 0.100 -3.638 1.00 96.06 84 ASN A CA 1
ATOM 616 C C . ASN A 1 84 ? 21.338 -0.341 -5.117 1.00 96.06 84 ASN A C 1
ATOM 618 O O . ASN A 1 84 ? 20.712 -1.329 -5.501 1.00 96.06 84 ASN A O 1
ATOM 622 N N . ARG A 1 85 ? 22.137 0.330 -5.951 1.00 93.94 85 ARG A N 1
ATOM 623 C CA . ARG A 1 85 ? 22.306 0.015 -7.388 1.00 93.94 85 ARG A CA 1
ATOM 624 C C . ARG A 1 85 ? 22.788 -1.410 -7.716 1.00 93.94 85 ARG A C 1
ATOM 626 O O . ARG A 1 85 ? 22.808 -1.789 -8.890 1.00 93.94 85 ARG A O 1
ATOM 633 N N . HIS A 1 86 ? 23.230 -2.164 -6.710 1.00 93.12 86 HIS A N 1
ATOM 634 C CA . HIS A 1 86 ? 23.685 -3.552 -6.819 1.00 93.12 86 HIS A CA 1
ATOM 635 C C . HIS A 1 86 ? 22.635 -4.554 -6.311 1.00 93.12 86 HIS A C 1
ATOM 637 O O . HIS A 1 86 ? 22.909 -5.749 -6.282 1.00 93.12 86 HIS A O 1
ATOM 643 N N . GLY A 1 87 ? 21.445 -4.091 -5.912 1.00 94.12 87 GLY A N 1
ATOM 644 C CA . GLY A 1 87 ? 20.379 -4.946 -5.398 1.00 94.12 87 GLY A CA 1
ATOM 645 C C . GLY A 1 87 ? 20.539 -5.344 -3.929 1.00 94.12 87 GLY A C 1
ATOM 646 O O . GLY A 1 87 ? 19.808 -6.207 -3.446 1.00 94.12 87 GLY A O 1
ATOM 647 N N . VAL A 1 88 ? 21.470 -4.726 -3.194 1.00 96.00 88 VAL A N 1
ATOM 648 C CA . VAL A 1 88 ? 21.644 -4.989 -1.759 1.00 96.00 88 VAL A CA 1
ATOM 649 C C . VAL A 1 88 ? 20.580 -4.215 -0.976 1.00 96.00 88 VAL A C 1
ATOM 651 O O . VAL A 1 88 ? 20.540 -2.988 -1.113 1.00 96.00 88 VAL A O 1
ATOM 654 N N . PRO A 1 89 ? 19.758 -4.877 -0.138 1.00 97.25 89 PRO A N 1
ATOM 655 C CA . PRO A 1 89 ? 18.721 -4.218 0.653 1.00 97.25 89 PRO A CA 1
ATOM 656 C C . PRO A 1 89 ? 19.254 -3.062 1.500 1.00 97.25 89 PRO A C 1
ATOM 658 O O . PRO A 1 89 ? 20.321 -3.175 2.103 1.00 97.25 89 PRO A O 1
ATOM 661 N N . GLN A 1 90 ? 18.496 -1.972 1.562 1.00 97.50 90 GLN A N 1
ATOM 662 C CA . GLN A 1 90 ? 18.787 -0.802 2.389 1.00 97.50 90 GLN A CA 1
ATOM 663 C C . GLN A 1 90 ? 17.697 -0.628 3.451 1.00 97.50 90 GLN A C 1
ATOM 665 O O . GLN A 1 90 ? 16.560 -1.051 3.260 1.00 97.50 90 GLN A O 1
ATOM 670 N N . LYS A 1 91 ? 18.069 -0.033 4.590 1.00 95.31 91 LYS A N 1
ATOM 671 C CA . LYS A 1 91 ? 17.146 0.322 5.686 1.00 95.31 91 LYS A CA 1
ATOM 672 C C . LYS A 1 91 ? 16.860 1.822 5.766 1.00 95.31 91 LYS A C 1
ATOM 674 O O . LYS A 1 91 ? 16.270 2.287 6.733 1.00 95.31 91 LYS A O 1
ATOM 679 N N . HIS A 1 92 ? 17.354 2.563 4.787 1.00 92.56 92 HIS A N 1
ATOM 680 C CA . HIS A 1 92 ? 17.083 3.975 4.621 1.00 92.56 92 HIS A CA 1
ATOM 681 C C . HIS A 1 92 ? 16.216 4.113 3.367 1.00 92.56 92 HIS A C 1
ATOM 683 O O . HIS A 1 92 ? 16.639 3.603 2.330 1.00 92.56 92 HIS A O 1
ATOM 689 N N . PRO A 1 93 ? 15.021 4.695 3.459 1.00 93.50 93 PRO A N 1
ATOM 690 C CA . PRO A 1 93 ? 14.174 5.002 2.308 1.00 93.50 93 PRO A CA 1
ATOM 691 C C . PRO A 1 93 ? 14.666 6.273 1.589 1.00 93.50 93 PRO A C 1
ATOM 693 O O . PRO A 1 93 ? 14.949 7.275 2.235 1.00 93.50 93 PRO A O 1
ATOM 696 N N . ASP A 1 94 ? 14.839 6.202 0.266 1.00 95.12 94 ASP A N 1
ATOM 697 C CA . ASP A 1 94 ? 15.080 7.353 -0.632 1.00 95.12 94 ASP A CA 1
ATOM 698 C C . ASP A 1 94 ? 14.754 6.925 -2.074 1.00 95.12 94 ASP A C 1
ATOM 700 O O . ASP A 1 94 ? 15.619 6.873 -2.953 1.00 95.12 94 ASP A O 1
ATOM 704 N N . ASN A 1 95 ? 13.515 6.496 -2.293 1.00 96.25 95 ASN A N 1
ATOM 705 C CA . ASN A 1 95 ? 12.977 6.084 -3.588 1.00 96.25 95 ASN A CA 1
ATOM 706 C C . ASN A 1 95 ? 11.532 6.584 -3.732 1.00 96.25 95 ASN A C 1
ATOM 708 O O . ASN A 1 95 ? 11.004 7.195 -2.819 1.00 96.25 95 ASN A O 1
ATOM 712 N N . GLY A 1 96 ? 10.904 6.351 -4.879 1.00 95.56 96 GLY A N 1
ATOM 713 C CA . GLY A 1 96 ? 9.520 6.755 -5.122 1.00 95.56 96 GLY A CA 1
ATOM 714 C C . GLY A 1 96 ? 8.506 5.660 -4.817 1.00 95.56 96 GLY A C 1
ATOM 715 O O . GLY A 1 96 ? 7.438 5.689 -5.393 1.00 95.56 96 GLY A O 1
ATOM 716 N N . GLY A 1 97 ? 8.842 4.641 -4.025 1.00 96.88 97 GLY A N 1
ATOM 717 C CA . GLY A 1 97 ? 7.868 3.657 -3.555 1.00 96.88 97 GLY A CA 1
ATOM 718 C C . GLY A 1 97 ? 7.173 2.820 -4.632 1.00 96.88 97 GLY A C 1
ATOM 719 O O . GLY A 1 97 ? 7.714 2.551 -5.715 1.00 96.88 97 GLY A O 1
ATOM 720 N N . VAL A 1 98 ? 5.990 2.314 -4.280 1.00 98.50 98 VAL A N 1
ATOM 721 C CA . VAL A 1 98 ? 5.120 1.545 -5.176 1.00 98.50 98 VAL A CA 1
ATOM 722 C C . VAL A 1 98 ? 3.732 2.170 -5.223 1.00 98.50 98 VAL A C 1
ATOM 724 O O . VAL A 1 98 ? 3.134 2.419 -4.182 1.00 98.50 98 VAL A O 1
ATOM 727 N N . TRP A 1 99 ? 3.214 2.346 -6.436 1.00 98.44 99 TRP A N 1
ATOM 728 C CA . TRP A 1 99 ? 1.948 3.027 -6.692 1.00 98.44 99 TRP A CA 1
ATOM 729 C C . TRP A 1 99 ? 0.960 2.092 -7.377 1.00 98.44 99 TRP A C 1
ATOM 731 O O . TRP A 1 99 ? 1.335 1.336 -8.280 1.00 98.44 99 TRP A O 1
ATOM 741 N N . PHE A 1 100 ? -0.305 2.162 -6.973 1.00 98.50 100 PHE A N 1
ATOM 742 C CA . PHE A 1 100 ? -1.404 1.411 -7.575 1.00 98.50 100 PHE A CA 1
ATOM 743 C C . PHE A 1 100 ? -2.502 2.356 -8.039 1.00 98.50 100 PHE A C 1
ATOM 745 O O . PHE A 1 100 ? -3.217 2.929 -7.220 1.00 98.50 100 PHE A O 1
ATOM 752 N N . PHE A 1 101 ? -2.664 2.479 -9.354 1.00 97.75 101 PHE A N 1
ATOM 753 C CA . PHE A 1 101 ? -3.676 3.339 -9.954 1.00 97.75 101 PHE A CA 1
ATOM 754 C C . PHE A 1 101 ? -4.876 2.527 -10.408 1.00 97.75 101 PHE A C 1
ATOM 756 O O . PHE A 1 101 ? -4.744 1.497 -11.075 1.00 97.75 101 PHE A O 1
ATOM 763 N N . GLY A 1 102 ? -6.062 2.991 -10.040 1.00 96.12 102 GLY A N 1
ATOM 764 C CA . GLY A 1 102 ? -7.329 2.430 -10.490 1.00 96.12 102 GLY A CA 1
ATOM 765 C C . GLY A 1 102 ? -8.018 3.299 -11.531 1.00 96.12 102 GLY A C 1
ATOM 766 O O . GLY A 1 102 ? -7.525 4.347 -11.947 1.00 96.12 102 GLY A O 1
ATOM 767 N N . ALA A 1 103 ? -9.190 2.844 -11.958 1.00 92.25 103 ALA A N 1
ATOM 768 C CA . ALA A 1 103 ? -10.090 3.582 -12.839 1.00 92.25 103 ALA A CA 1
ATOM 769 C C . ALA A 1 103 ? -11.373 4.046 -12.114 1.00 92.25 103 ALA A C 1
ATOM 771 O O . ALA A 1 103 ? -12.325 4.515 -12.755 1.00 92.25 103 ALA A O 1
ATOM 772 N N . HIS A 1 104 ? -11.428 3.920 -10.784 1.00 88.31 104 HIS A N 1
ATOM 773 C CA . HIS A 1 104 ? -12.599 4.245 -9.973 1.00 88.31 104 HIS A CA 1
ATOM 774 C C . HIS A 1 104 ? -12.847 5.754 -9.881 1.00 88.31 104 HIS A C 1
ATOM 776 O O . HIS A 1 104 ? -13.950 6.203 -10.213 1.00 88.31 104 HIS A O 1
ATOM 782 N N . HIS A 1 105 ? -11.828 6.540 -9.532 1.00 90.00 105 HIS A N 1
ATOM 783 C CA . HIS A 1 105 ? -11.893 8.004 -9.449 1.00 90.00 105 HIS A CA 1
ATOM 784 C C . HIS A 1 105 ? -10.645 8.663 -10.039 1.00 90.00 105 HIS A C 1
ATOM 786 O O . HIS A 1 105 ? -9.645 8.006 -10.315 1.00 90.00 105 HIS A O 1
ATOM 792 N N . ARG A 1 106 ? -10.752 9.971 -10.299 1.00 91.06 106 ARG A N 1
ATOM 793 C CA . ARG A 1 106 ? -9.582 10.808 -10.582 1.00 91.06 106 ARG A CA 1
ATOM 794 C C . ARG A 1 106 ? -8.791 10.989 -9.285 1.00 91.06 106 ARG A C 1
ATOM 796 O O . ARG A 1 106 ? -9.397 10.994 -8.221 1.00 91.06 106 ARG A O 1
ATOM 803 N N . ALA A 1 107 ? -7.487 11.162 -9.400 1.00 90.50 107 ALA A N 1
ATOM 804 C CA . ALA A 1 107 ? -6.602 11.472 -8.285 1.00 90.50 107 ALA A CA 1
ATOM 805 C C . ALA A 1 107 ? -5.364 12.191 -8.832 1.00 90.50 107 ALA A C 1
ATOM 807 O O . ALA A 1 107 ? -5.010 11.983 -10.001 1.00 90.50 107 ALA A O 1
ATOM 808 N N . ASP A 1 108 ? -4.751 13.033 -8.011 1.00 88.56 108 ASP A N 1
ATOM 809 C CA . ASP A 1 108 ? -3.529 13.772 -8.321 1.00 88.56 108 ASP A CA 1
ATOM 810 C C . ASP A 1 108 ? -2.682 13.836 -7.047 1.00 88.56 108 ASP A C 1
ATOM 812 O O . ASP A 1 108 ? -3.179 14.300 -6.024 1.00 88.56 108 ASP A O 1
ATOM 816 N N . LYS A 1 109 ? -1.454 13.319 -7.116 1.00 87.06 109 LYS A N 1
ATOM 817 C CA . LYS A 1 109 ? -0.449 13.365 -6.045 1.00 87.06 109 LYS A CA 1
ATOM 818 C C . LYS A 1 109 ? 0.934 13.381 -6.690 1.00 87.06 109 LYS A C 1
ATOM 820 O O . LYS A 1 109 ? 1.153 12.653 -7.656 1.00 87.06 109 LYS A O 1
ATOM 825 N N . ASP A 1 110 ? 1.850 14.221 -6.222 1.00 78.69 110 ASP A N 1
ATOM 826 C CA . ASP A 1 110 ? 3.246 14.309 -6.693 1.00 78.69 110 ASP A CA 1
ATOM 827 C C . ASP A 1 110 ? 3.445 14.421 -8.221 1.00 78.69 110 ASP A C 1
ATOM 829 O O . ASP A 1 110 ? 4.320 13.797 -8.842 1.00 78.69 110 ASP A O 1
ATOM 833 N N . GLY A 1 111 ? 2.553 15.156 -8.893 1.00 80.62 111 GLY A N 1
ATOM 834 C CA . GLY A 1 111 ? 2.549 15.265 -10.356 1.00 80.62 111 GLY A CA 1
ATOM 835 C C . GLY A 1 111 ? 2.150 13.973 -11.086 1.00 80.62 111 GLY A C 1
ATOM 836 O O . GLY A 1 111 ? 2.236 13.905 -12.319 1.00 80.62 111 GLY A O 1
ATOM 837 N N . MET A 1 112 ? 1.701 12.950 -10.355 1.00 85.75 112 MET A N 1
ATOM 838 C CA . MET A 1 112 ? 1.079 11.736 -10.866 1.00 85.75 112 MET A CA 1
ATOM 839 C C . MET A 1 112 ? -0.429 11.941 -10.959 1.00 85.75 112 MET A C 1
ATOM 841 O O . MET A 1 112 ? -1.101 12.223 -9.975 1.00 85.75 112 MET A O 1
ATOM 845 N N . GLN A 1 113 ? -0.979 11.761 -12.159 1.00 86.94 113 GLN A N 1
ATOM 846 C CA . GLN A 1 113 ? -2.395 12.003 -12.429 1.00 86.94 113 GLN A CA 1
ATOM 847 C C . GLN A 1 113 ? -3.112 10.751 -12.907 1.00 86.94 113 GLN A C 1
ATOM 849 O O . GLN A 1 113 ? -2.752 10.160 -13.928 1.00 86.94 113 GLN A O 1
ATOM 854 N N . ILE A 1 114 ? -4.234 10.442 -12.262 1.00 87.75 114 ILE A N 1
ATOM 855 C CA . ILE A 1 114 ? -5.215 9.488 -12.770 1.00 87.75 114 ILE A CA 1
ATOM 856 C C . ILE A 1 114 ? -6.336 10.257 -13.452 1.00 87.75 114 ILE A C 1
ATOM 858 O O . ILE A 1 114 ? -7.170 10.912 -12.824 1.00 87.75 114 ILE A O 1
ATOM 862 N N . ARG A 1 115 ? -6.402 10.127 -14.777 1.00 81.50 115 ARG A N 1
ATOM 863 C CA . ARG A 1 115 ? -7.517 10.651 -15.567 1.00 81.50 115 ARG A CA 1
ATOM 864 C C . ARG A 1 115 ? -8.552 9.558 -15.768 1.00 81.50 115 ARG A C 1
ATOM 866 O O . ARG A 1 115 ? -8.343 8.612 -16.527 1.00 81.50 115 ARG A O 1
ATOM 873 N N . LYS A 1 116 ? -9.711 9.715 -15.131 1.00 72.56 116 LYS A N 1
ATOM 874 C CA . LYS A 1 116 ? -10.849 8.826 -15.364 1.00 72.56 116 LYS A CA 1
ATOM 875 C C . LYS A 1 116 ? -11.440 9.092 -16.746 1.00 72.56 116 LYS A C 1
ATOM 877 O O . LYS A 1 116 ? -12.053 10.132 -16.982 1.00 72.56 116 LYS A O 1
ATOM 882 N N . THR A 1 117 ? -11.316 8.125 -17.650 1.00 75.31 117 THR A N 1
ATOM 883 C CA . THR A 1 117 ? -12.057 8.115 -18.917 1.00 75.31 117 THR A CA 1
ATOM 884 C C . THR A 1 117 ? -12.961 6.889 -18.967 1.00 75.31 117 THR A C 1
ATOM 886 O O . THR A 1 117 ? -12.643 5.856 -18.387 1.00 75.31 117 THR A O 1
ATOM 889 N N . ARG A 1 118 ? -14.096 6.967 -19.677 1.00 71.12 118 ARG A N 1
ATOM 890 C CA . ARG A 1 118 ? -15.008 5.812 -19.833 1.00 71.12 118 ARG A CA 1
ATOM 891 C C . ARG A 1 118 ? -14.354 4.606 -20.524 1.00 71.12 118 ARG A C 1
ATOM 893 O O . ARG A 1 118 ? -14.903 3.515 -20.448 1.00 71.12 118 ARG A O 1
ATOM 900 N N . ALA A 1 119 ? -13.239 4.816 -21.220 1.00 78.69 119 ALA A N 1
ATOM 901 C CA . ALA A 1 119 ? -12.512 3.779 -21.941 1.00 78.69 119 ALA A CA 1
ATOM 902 C C . ALA A 1 119 ? -11.395 3.129 -21.109 1.00 78.69 119 ALA A C 1
ATOM 904 O O . ALA A 1 119 ? -10.844 2.123 -21.548 1.00 78.69 119 ALA A O 1
ATOM 905 N N . THR A 1 120 ? -11.048 3.683 -19.940 1.00 79.38 120 THR A N 1
ATOM 906 C CA . THR A 1 120 ? -9.987 3.128 -19.094 1.00 79.38 120 THR A CA 1
ATOM 907 C C . THR A 1 120 ? -10.452 1.780 -18.528 1.00 79.38 120 THR A C 1
ATOM 909 O O . THR A 1 120 ? -11.468 1.747 -17.828 1.00 79.38 120 THR A O 1
ATOM 912 N N . PRO A 1 121 ? -9.767 0.660 -18.831 1.00 88.12 121 PRO A N 1
ATOM 913 C CA . PRO A 1 121 ? -10.121 -0.623 -18.242 1.00 88.12 121 PRO A CA 1
ATOM 914 C C . PRO A 1 121 ? -9.864 -0.600 -16.733 1.00 88.12 121 PRO A C 1
ATOM 916 O O . PRO A 1 121 ? -8.988 0.118 -16.257 1.00 88.12 121 PRO A O 1
ATOM 919 N N . LEU A 1 122 ? -10.632 -1.393 -15.985 1.00 93.19 122 LEU A N 1
ATOM 920 C CA . LEU A 1 122 ? -10.412 -1.560 -14.550 1.00 93.19 122 LEU A CA 1
ATOM 921 C C . LEU A 1 122 ? -9.053 -2.214 -14.296 1.00 93.19 122 LEU A C 1
ATOM 923 O O . LEU A 1 122 ? -8.677 -3.168 -14.986 1.00 93.19 122 LEU A O 1
ATOM 927 N N . SER A 1 123 ? -8.353 -1.734 -13.277 1.00 97.25 123 SER A N 1
ATOM 928 C CA . SER A 1 123 ? -7.164 -2.393 -12.750 1.00 97.25 123 SER A CA 1
ATOM 929 C C . SER A 1 123 ? -7.529 -3.691 -12.026 1.00 97.25 123 SER A C 1
ATOM 931 O O . SER A 1 123 ? -8.663 -3.894 -11.584 1.00 97.25 123 SER A O 1
ATOM 933 N N . PHE A 1 124 ? -6.556 -4.591 -11.871 1.00 98.25 124 PHE A N 1
ATOM 934 C CA . PHE A 1 124 ? -6.746 -5.815 -11.090 1.00 98.25 124 PHE A CA 1
ATOM 935 C C . PHE A 1 124 ? -5.527 -6.136 -10.230 1.00 98.25 124 PHE A C 1
ATOM 937 O O . PHE A 1 124 ? -4.522 -6.676 -10.697 1.00 98.25 124 PHE A O 1
ATOM 944 N N . PHE A 1 125 ? -5.634 -5.844 -8.938 1.00 98.81 125 PHE A N 1
ATOM 945 C CA . PHE A 1 125 ? -4.568 -6.041 -7.965 1.00 98.81 125 PHE A CA 1
ATOM 946 C C . PHE A 1 125 ? -4.947 -7.153 -6.998 1.00 98.81 125 PHE A C 1
ATOM 948 O O . PHE A 1 125 ? -5.851 -7.014 -6.183 1.00 98.81 125 PHE A O 1
ATOM 955 N N . ARG A 1 126 ? -4.254 -8.289 -7.062 1.00 98.81 126 ARG A N 1
ATOM 956 C CA . ARG A 1 126 ? -4.565 -9.470 -6.256 1.00 98.81 126 ARG A CA 1
ATOM 957 C C . ARG A 1 126 ? -3.327 -10.037 -5.589 1.00 98.81 126 ARG A C 1
ATOM 959 O O . ARG A 1 126 ? -2.407 -10.504 -6.258 1.00 98.81 126 ARG A O 1
ATOM 966 N N . ALA A 1 127 ? -3.352 -10.114 -4.262 1.00 98.81 127 ALA A N 1
ATOM 967 C CA . ALA A 1 127 ? -2.325 -10.801 -3.487 1.00 98.81 127 ALA A CA 1
ATOM 968 C C . ALA A 1 127 ? -2.856 -11.326 -2.152 1.00 98.81 127 ALA A C 1
ATOM 970 O O . ALA A 1 127 ? -3.807 -10.795 -1.591 1.00 98.81 127 ALA A O 1
ATOM 971 N N . LYS A 1 128 ? -2.220 -12.362 -1.586 1.00 98.75 128 LYS A N 1
ATOM 972 C CA . LYS A 1 128 ? -2.467 -12.702 -0.172 1.00 98.75 128 LYS A CA 1
ATOM 973 C C . LYS A 1 128 ? -1.729 -11.756 0.767 1.00 98.75 128 LYS A C 1
ATOM 975 O O . LYS A 1 128 ? -2.232 -11.505 1.851 1.00 98.75 128 LYS A O 1
ATOM 980 N N . ARG A 1 129 ? -0.534 -11.303 0.378 1.00 98.75 129 ARG A N 1
ATOM 981 C CA . ARG A 1 129 ? 0.266 -10.326 1.121 1.00 98.75 129 ARG A CA 1
ATOM 982 C C . ARG A 1 129 ? 1.190 -9.553 0.181 1.00 98.75 129 ARG A C 1
ATOM 984 O O . ARG A 1 129 ? 1.932 -10.174 -0.586 1.00 98.75 129 ARG A O 1
ATOM 991 N N . LEU A 1 130 ? 1.191 -8.235 0.326 1.00 98.81 130 LEU A N 1
ATOM 992 C CA . LEU A 1 130 ? 2.222 -7.319 -0.145 1.00 98.81 130 LEU A CA 1
ATOM 993 C C . LEU A 1 130 ? 3.064 -6.878 1.060 1.00 98.81 130 LEU A C 1
ATOM 995 O O . LEU A 1 130 ? 2.529 -6.615 2.136 1.00 98.81 130 LEU A O 1
ATOM 999 N N . SER A 1 131 ? 4.386 -6.849 0.921 1.00 98.81 131 SER A N 1
ATOM 1000 C CA . SER A 1 131 ? 5.276 -6.341 1.969 1.00 98.81 131 SER A CA 1
ATOM 1001 C C . SER A 1 131 ? 6.231 -5.305 1.402 1.00 98.81 131 SER A C 1
ATOM 1003 O O . SER A 1 131 ? 7.054 -5.651 0.557 1.00 98.81 131 SER A O 1
ATOM 1005 N N . ALA A 1 132 ? 6.116 -4.074 1.881 1.00 98.75 132 ALA A N 1
ATOM 1006 C CA . ALA A 1 132 ? 6.945 -2.931 1.546 1.00 98.75 132 ALA A CA 1
ATOM 1007 C C . ALA A 1 132 ? 7.961 -2.682 2.668 1.00 98.75 132 ALA A C 1
ATOM 1009 O O . ALA A 1 132 ? 7.611 -2.642 3.849 1.00 98.75 132 ALA A O 1
ATOM 1010 N N . TYR A 1 133 ? 9.235 -2.554 2.303 1.00 98.62 133 TYR A N 1
ATOM 1011 C CA . TYR A 1 133 ? 10.325 -2.345 3.252 1.00 98.62 133 TYR A CA 1
ATOM 1012 C C . TYR A 1 133 ? 11.176 -1.154 2.838 1.00 98.62 133 TYR A C 1
ATOM 1014 O O . TYR A 1 133 ? 11.888 -1.228 1.833 1.00 98.62 133 TYR A O 1
ATOM 1022 N N . TYR A 1 134 ? 11.172 -0.118 3.670 1.00 98.06 134 TYR A N 1
ATOM 1023 C CA . TYR A 1 134 ? 11.994 1.075 3.504 1.00 98.06 134 TYR A CA 1
ATOM 1024 C C . TYR A 1 134 ? 11.774 1.753 2.149 1.00 98.06 134 TYR A C 1
ATOM 1026 O O . TYR A 1 134 ? 12.727 2.119 1.473 1.00 98.06 134 TYR A O 1
ATOM 1034 N N . LEU A 1 135 ? 10.519 1.838 1.721 1.00 98.25 135 LEU A N 1
ATOM 1035 C CA . LEU A 1 135 ? 10.113 2.500 0.485 1.00 98.25 135 LEU A CA 1
ATOM 1036 C C . LEU A 1 135 ? 9.727 3.955 0.758 1.00 98.25 135 LEU A C 1
ATOM 1038 O O . LEU A 1 135 ? 9.489 4.294 1.912 1.00 98.25 135 LEU A O 1
ATOM 1042 N N . GLY A 1 136 ? 9.691 4.772 -0.289 1.00 95.44 136 GLY A N 1
ATOM 1043 C CA . GLY A 1 136 ? 9.361 6.189 -0.185 1.00 95.44 136 GLY A CA 1
ATOM 1044 C C . GLY A 1 136 ? 10.562 7.078 0.135 1.00 95.44 136 GLY A C 1
ATOM 1045 O O . GLY A 1 136 ? 11.723 6.634 0.074 1.00 95.44 136 GLY A O 1
ATOM 1046 N N . ARG A 1 137 ? 10.282 8.338 0.457 1.00 91.69 137 ARG A N 1
ATOM 1047 C CA . ARG A 1 137 ? 11.248 9.388 0.772 1.00 91.69 137 ARG A CA 1
ATOM 1048 C C . ARG A 1 137 ? 10.505 10.567 1.401 1.00 91.69 137 ARG A C 1
ATOM 1050 O O . ARG A 1 137 ? 9.895 11.324 0.666 1.00 91.69 137 ARG A O 1
ATOM 1057 N N . GLY A 1 138 ? 10.682 10.750 2.699 1.00 82.94 138 GLY A N 1
ATOM 1058 C CA . GLY A 1 138 ? 10.073 11.866 3.403 1.00 82.94 138 GLY A CA 1
ATOM 1059 C C . GLY A 1 138 ? 10.807 13.156 3.163 1.00 82.94 138 GLY A C 1
ATOM 1060 O O . GLY A 1 138 ? 11.774 13.249 2.372 1.00 82.94 138 GLY A O 1
ATOM 1061 N N . ASP A 1 139 ? 10.333 14.136 3.901 1.00 77.38 139 ASP A N 1
ATOM 1062 C CA . ASP A 1 139 ? 10.358 15.450 3.344 1.00 77.38 139 ASP A CA 1
ATOM 1063 C C . ASP A 1 139 ? 11.723 16.139 3.445 1.00 77.38 139 ASP A C 1
ATOM 1065 O O . ASP A 1 139 ? 12.643 15.753 4.190 1.00 77.38 139 ASP A O 1
ATOM 1069 N N . ALA A 1 140 ? 11.939 17.140 2.599 1.00 73.00 140 ALA A N 1
ATOM 1070 C CA . ALA A 1 140 ? 13.138 17.958 2.720 1.00 73.00 140 ALA A CA 1
ATOM 1071 C C . ALA A 1 140 ? 12.956 18.967 3.867 1.00 73.00 140 ALA A C 1
ATOM 1073 O O . ALA A 1 140 ? 11.913 19.594 3.940 1.00 73.00 140 ALA A O 1
ATOM 1074 N N . PRO A 1 141 ? 13.979 19.233 4.707 1.00 69.19 141 PRO A N 1
ATOM 1075 C CA . PRO A 1 141 ? 13.806 20.149 5.830 1.00 69.19 141 PRO A CA 1
ATOM 1076 C C . PRO A 1 141 ? 13.289 21.522 5.397 1.00 69.19 141 PRO A C 1
ATOM 1078 O O . PRO A 1 141 ? 13.823 22.107 4.439 1.00 69.19 141 PRO A O 1
ATOM 1081 N N . ASP A 1 142 ? 12.323 22.042 6.149 1.00 66.94 142 ASP A N 1
ATOM 1082 C CA . ASP A 1 142 ? 11.659 23.311 5.879 1.00 66.94 142 ASP A CA 1
ATOM 1083 C C . ASP A 1 142 ? 12.625 24.460 5.591 1.00 66.94 142 ASP A C 1
ATOM 1085 O O . ASP A 1 142 ? 13.677 24.642 6.215 1.00 66.94 142 ASP A O 1
ATOM 1089 N N . GLY A 1 143 ? 12.271 25.262 4.587 1.00 66.19 143 GLY A N 1
ATOM 1090 C CA . GLY A 1 143 ? 13.042 26.434 4.175 1.00 66.19 143 GLY A CA 1
ATOM 1091 C C . GLY A 1 143 ? 14.366 26.126 3.464 1.00 66.19 143 GLY A C 1
ATOM 1092 O O . GLY A 1 143 ? 14.997 27.065 2.952 1.00 66.19 143 GLY A O 1
ATOM 1093 N N . SER A 1 144 ? 14.772 24.852 3.365 1.00 72.56 144 SER A N 1
ATOM 1094 C CA . SER A 1 144 ? 15.954 24.436 2.610 1.00 72.56 144 SER A CA 1
ATOM 1095 C C . SER A 1 144 ? 15.774 24.665 1.105 1.00 72.56 144 SER A C 1
ATOM 1097 O O . SER A 1 144 ? 14.667 24.675 0.570 1.00 72.56 144 SER A O 1
ATOM 1099 N N . ALA A 1 145 ? 16.884 24.831 0.379 1.00 73.69 145 ALA A N 1
ATOM 1100 C CA . ALA A 1 145 ? 16.839 24.916 -1.084 1.00 73.69 145 ALA A CA 1
ATOM 1101 C C . ALA A 1 145 ? 16.274 23.634 -1.723 1.00 73.69 145 ALA A C 1
ATOM 1103 O O . ALA A 1 145 ? 15.734 23.690 -2.824 1.00 73.69 145 ALA A O 1
ATOM 1104 N N . LYS A 1 146 ? 16.406 22.494 -1.029 1.00 71.19 146 LYS A N 1
ATOM 1105 C CA . LYS A 1 146 ? 15.836 21.216 -1.448 1.00 71.19 146 LYS A CA 1
ATOM 1106 C C . LYS A 1 146 ? 14.319 21.206 -1.255 1.00 71.19 146 LYS A C 1
ATOM 1108 O O . LYS A 1 146 ? 13.657 20.859 -2.215 1.00 71.19 146 LYS A O 1
ATOM 1113 N N . ALA A 1 147 ? 13.802 21.651 -0.107 1.00 71.31 147 ALA A N 1
ATOM 1114 C CA . ALA A 1 147 ? 12.360 21.803 0.121 1.00 71.31 147 ALA A CA 1
ATOM 1115 C C . ALA A 1 147 ? 11.746 22.716 -0.941 1.00 71.31 147 ALA A C 1
ATOM 1117 O O . ALA A 1 147 ? 10.969 22.275 -1.764 1.00 71.31 147 ALA A O 1
ATOM 1118 N N . ARG A 1 148 ? 12.263 23.939 -1.111 1.00 73.56 148 ARG A N 1
ATOM 1119 C CA . ARG A 1 148 ? 11.753 24.856 -2.154 1.00 73.56 148 ARG A CA 1
ATOM 1120 C C . ARG A 1 148 ? 11.741 24.266 -3.567 1.00 73.56 148 ARG A C 1
ATOM 1122 O O . ARG A 1 148 ? 10.898 24.651 -4.366 1.00 73.56 148 ARG A O 1
ATOM 1129 N N . HIS A 1 149 ? 12.711 23.414 -3.899 1.00 75.19 149 HIS A N 1
ATOM 1130 C CA . HIS A 1 149 ? 12.731 22.703 -5.175 1.00 75.19 149 HIS A CA 1
ATOM 1131 C C . HIS A 1 149 ? 11.690 21.582 -5.205 1.00 75.19 149 HIS A C 1
ATOM 1133 O O . HIS A 1 149 ? 10.989 21.448 -6.199 1.00 75.19 149 HIS A O 1
ATOM 1139 N N . ASP A 1 150 ? 11.619 20.774 -4.152 1.00 73.38 150 ASP A N 1
ATOM 1140 C CA . ASP A 1 150 ? 10.732 19.622 -4.068 1.00 73.38 150 ASP A CA 1
ATOM 1141 C C . ASP A 1 150 ? 9.260 20.084 -4.058 1.00 73.38 150 ASP A C 1
ATOM 1143 O O . ASP A 1 150 ? 8.540 19.691 -4.970 1.00 73.38 150 ASP A O 1
ATOM 1147 N N . ASN A 1 151 ? 8.869 21.057 -3.226 1.00 67.62 151 ASN A N 1
ATOM 1148 C CA . ASN A 1 151 ? 7.517 21.640 -3.232 1.00 67.62 151 ASN A CA 1
ATOM 1149 C C . ASN A 1 151 ? 7.175 22.315 -4.578 1.00 67.62 151 ASN A C 1
ATOM 1151 O O . ASN A 1 151 ? 6.054 22.234 -5.071 1.00 67.62 151 ASN A O 1
ATOM 1155 N N . ALA A 1 152 ? 8.142 22.971 -5.239 1.00 64.31 152 ALA A N 1
ATOM 1156 C CA . ALA A 1 152 ? 7.913 23.555 -6.571 1.00 64.31 152 ALA A CA 1
ATOM 1157 C C . ALA A 1 152 ? 7.658 22.498 -7.663 1.00 64.31 152 ALA A C 1
ATOM 1159 O O . ALA A 1 152 ? 7.222 22.842 -8.766 1.00 64.31 152 ALA A O 1
ATOM 1160 N N . HIS A 1 153 ? 7.961 21.233 -7.376 1.00 64.56 153 HIS A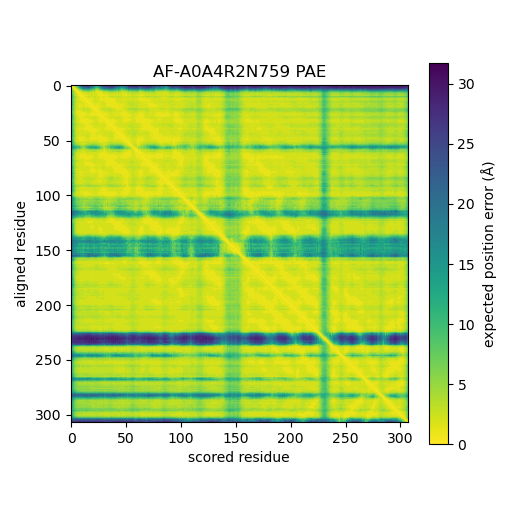 N 1
ATOM 1161 C CA . HIS A 1 153 ? 7.802 20.106 -8.278 1.00 64.56 153 HIS A CA 1
ATOM 1162 C C . HIS A 1 153 ? 6.813 19.045 -7.767 1.00 64.56 153 HIS A C 1
ATOM 1164 O O . HIS A 1 153 ? 6.654 18.057 -8.482 1.00 64.56 153 HIS A O 1
ATOM 1170 N N . GLY A 1 154 ? 6.152 19.262 -6.618 1.00 64.12 154 GLY A N 1
ATOM 1171 C CA . GLY A 1 154 ? 5.278 18.284 -5.956 1.00 64.12 154 GLY A CA 1
ATOM 1172 C C . GLY A 1 154 ? 6.029 16.980 -5.714 1.00 64.12 154 GLY A C 1
ATOM 1173 O O . GLY A 1 154 ? 5.804 16.005 -6.422 1.00 64.12 154 GLY A O 1
ATOM 1174 N N . LEU A 1 155 ? 7.062 17.020 -4.877 1.00 65.81 155 LEU A N 1
ATOM 1175 C CA . LEU A 1 155 ? 7.909 15.861 -4.577 1.00 65.81 155 LEU A CA 1
ATOM 1176 C C . LEU A 1 155 ? 7.999 15.605 -3.073 1.00 65.81 155 LEU A C 1
ATOM 1178 O O . LEU A 1 155 ? 8.905 14.877 -2.665 1.00 65.81 155 LEU A O 1
ATOM 1182 N N . ASP A 1 156 ? 7.167 16.274 -2.290 1.00 66.06 156 ASP A N 1
ATOM 1183 C CA . ASP A 1 156 ? 7.191 16.356 -0.835 1.00 66.06 156 ASP A CA 1
ATOM 1184 C C . ASP A 1 156 ? 6.875 14.969 -0.230 1.00 66.06 156 ASP A C 1
ATOM 1186 O O . ASP A 1 156 ? 7.669 14.476 0.571 1.00 66.06 156 ASP A O 1
ATOM 1190 N N . ASP A 1 157 ? 5.920 14.223 -0.810 1.00 74.38 157 ASP A N 1
ATOM 1191 C CA . ASP A 1 157 ? 5.202 13.148 -0.093 1.00 74.38 157 ASP A CA 1
ATOM 1192 C C . ASP A 1 157 ? 5.339 11.753 -0.740 1.00 74.38 157 ASP A C 1
ATOM 1194 O O . ASP A 1 157 ? 4.378 11.057 -1.094 1.00 74.38 157 ASP A O 1
ATOM 1198 N N . LEU A 1 158 ? 6.584 11.322 -0.982 1.00 88.31 158 LEU A N 1
ATOM 1199 C CA . LEU A 1 158 ? 6.816 10.018 -1.611 1.00 88.31 158 LEU A CA 1
ATOM 1200 C C . LEU A 1 158 ? 6.613 8.875 -0.611 1.00 88.31 158 LEU A C 1
ATOM 1202 O O . LEU A 1 158 ? 7.553 8.462 0.080 1.00 88.31 158 LEU A O 1
ATOM 1206 N N . ASP A 1 159 ? 5.438 8.258 -0.646 1.00 92.12 159 ASP A N 1
ATOM 1207 C CA . ASP A 1 159 ? 5.076 7.188 0.284 1.00 92.12 159 ASP A CA 1
ATOM 1208 C C . ASP A 1 159 ? 5.784 5.853 0.035 1.00 92.12 159 ASP A C 1
ATOM 1210 O O . ASP A 1 159 ? 6.341 5.529 -1.025 1.00 92.12 159 ASP A O 1
ATOM 1214 N N . GLY A 1 160 ? 5.678 4.972 1.029 1.00 91.44 160 GLY A N 1
ATOM 1215 C CA . GLY A 1 160 ? 6.070 3.580 0.869 1.00 91.44 160 GLY A CA 1
ATOM 1216 C C . GLY A 1 160 ? 5.140 2.802 -0.067 1.00 91.44 160 GLY A C 1
ATOM 1217 O O . GLY A 1 160 ? 5.613 1.968 -0.850 1.00 91.44 160 GLY A O 1
ATOM 1218 N N . VAL A 1 161 ? 3.830 3.034 0.051 1.00 98.19 161 VAL A N 1
ATOM 1219 C CA . VAL A 1 161 ? 2.764 2.406 -0.739 1.00 98.19 161 VAL A CA 1
ATOM 1220 C C . VAL A 1 161 ? 1.641 3.419 -0.928 1.00 98.19 161 VAL A C 1
ATOM 1222 O O . VAL A 1 161 ? 0.989 3.743 0.059 1.00 98.19 161 VAL A O 1
ATOM 1225 N N . SER A 1 162 ? 1.365 3.798 -2.174 1.00 98.00 162 SER A N 1
ATOM 1226 C CA . SER A 1 1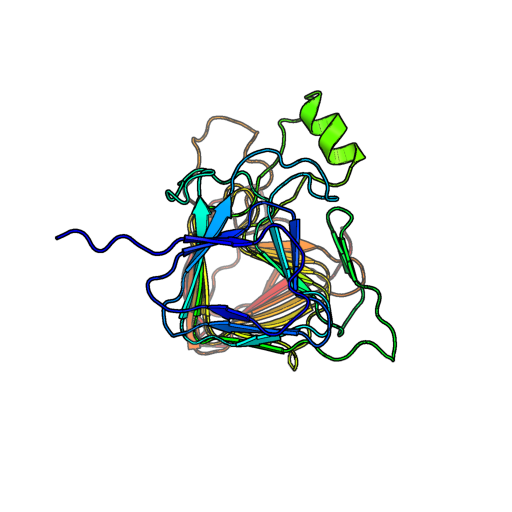62 ? 0.291 4.740 -2.513 1.00 98.00 162 SER A CA 1
ATOM 1227 C C . SER A 1 162 ? -0.768 4.054 -3.375 1.00 98.00 162 SER A C 1
ATOM 1229 O O . SER A 1 162 ? -0.460 3.301 -4.313 1.00 98.00 162 SER A O 1
ATOM 1231 N N . VAL A 1 163 ? -2.038 4.278 -3.050 1.00 98.25 163 VAL A N 1
ATOM 1232 C CA . VAL A 1 163 ? -3.185 3.692 -3.750 1.00 98.25 163 VAL A CA 1
ATOM 1233 C C . VAL A 1 163 ? -4.137 4.811 -4.150 1.00 98.25 163 VAL A C 1
ATOM 1235 O O . VAL A 1 163 ? -4.758 5.445 -3.307 1.00 98.25 163 VAL A O 1
ATOM 1238 N N . MET A 1 164 ? -4.287 5.026 -5.453 1.00 96.69 164 MET A N 1
ATOM 1239 C CA . MET A 1 164 ? -4.995 6.189 -5.980 1.00 96.69 164 MET A CA 1
ATOM 1240 C C . MET A 1 164 ? -6.103 5.776 -6.946 1.00 96.69 164 MET A C 1
ATOM 1242 O O . MET A 1 164 ? -5.895 4.961 -7.851 1.00 96.69 164 MET A O 1
ATOM 1246 N N . GLY A 1 165 ? -7.292 6.359 -6.790 1.00 95.81 165 GLY A N 1
ATOM 1247 C CA . GLY A 1 165 ? -8.421 6.118 -7.688 1.00 95.81 165 GLY A CA 1
ATOM 1248 C C . GLY A 1 165 ? -8.848 4.648 -7.800 1.00 95.81 165 GLY A C 1
ATOM 1249 O O . GLY A 1 165 ? -9.385 4.268 -8.842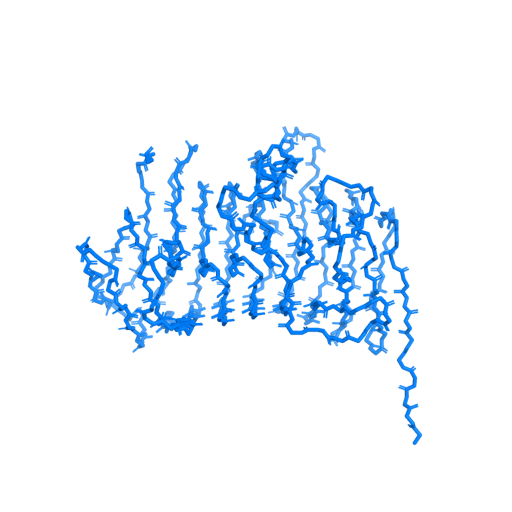 1.00 95.81 165 GLY A O 1
ATOM 1250 N N . VAL A 1 166 ? -8.593 3.808 -6.791 1.00 97.38 166 VAL A N 1
ATOM 1251 C CA . VAL A 1 166 ? -8.868 2.359 -6.806 1.00 97.38 166 VAL A CA 1
ATOM 1252 C C . VAL A 1 166 ? -10.197 2.046 -6.129 1.00 97.38 166 VAL A C 1
ATOM 1254 O O . VAL A 1 166 ? -10.458 2.489 -5.016 1.00 97.38 166 VAL A O 1
ATOM 1257 N N . GLY A 1 167 ? -11.038 1.237 -6.774 1.00 96.56 167 GLY A N 1
ATOM 1258 C CA . GLY A 1 167 ? -12.304 0.769 -6.200 1.00 96.56 167 GLY A CA 1
ATOM 1259 C C . GLY A 1 167 ? -12.253 -0.653 -5.629 1.00 96.56 167 GLY A C 1
ATOM 1260 O O . GLY A 1 167 ? -11.357 -1.446 -5.929 1.00 96.56 167 GLY A O 1
ATOM 1261 N N . PHE A 1 168 ? -13.303 -1.037 -4.893 1.00 96.81 168 PHE A N 1
ATOM 1262 C CA . PHE A 1 168 ? -13.411 -2.359 -4.253 1.00 96.81 168 PHE A CA 1
ATOM 1263 C C . PHE A 1 168 ? -13.313 -3.537 -5.234 1.00 96.81 168 PHE A C 1
ATOM 1265 O O . PHE A 1 168 ? -12.927 -4.637 -4.849 1.00 96.81 168 PHE A O 1
ATOM 1272 N N . CYS A 1 169 ? -13.685 -3.330 -6.500 1.00 96.19 169 CYS A N 1
ATOM 1273 C CA . CYS A 1 169 ? -13.610 -4.365 -7.534 1.00 96.19 169 CYS A CA 1
ATOM 1274 C C . CYS A 1 169 ? -12.202 -4.525 -8.131 1.00 96.19 169 CYS A C 1
ATOM 1276 O O . CYS A 1 169 ? -11.921 -5.552 -8.746 1.00 96.19 169 CYS A O 1
ATOM 1278 N N . GLU A 1 170 ? -11.332 -3.531 -7.956 1.00 98.06 170 GLU A N 1
ATOM 1279 C CA . GLU A 1 170 ? -9.965 -3.509 -8.486 1.00 98.06 170 GLU A CA 1
ATOM 1280 C C . GLU A 1 170 ? -8.957 -4.025 -7.448 1.00 98.06 170 GLU A C 1
ATOM 1282 O O . GLU A 1 170 ? -7.941 -4.625 -7.807 1.00 98.06 170 GLU A O 1
ATOM 1287 N N . TRP A 1 171 ? -9.257 -3.848 -6.155 1.00 98.62 171 TRP A N 1
ATOM 1288 C CA . TRP A 1 171 ? -8.384 -4.240 -5.052 1.00 98.62 171 TRP A CA 1
ATOM 1289 C C . TRP A 1 171 ? -8.789 -5.558 -4.382 1.00 98.62 171 TRP A C 1
ATOM 1291 O O . TRP A 1 171 ? -9.817 -5.680 -3.722 1.00 98.62 171 TRP A O 1
ATOM 1301 N N . ASN A 1 172 ? -7.910 -6.549 -4.478 1.00 98.56 172 ASN A N 1
ATOM 1302 C CA . ASN A 1 172 ? -8.009 -7.854 -3.827 1.00 98.56 172 ASN A CA 1
ATOM 1303 C C . ASN A 1 172 ? -6.651 -8.286 -3.239 1.00 98.56 172 ASN A C 1
ATOM 1305 O O . ASN A 1 172 ? -6.255 -9.460 -3.285 1.00 98.56 172 ASN A O 1
ATOM 1309 N N . ILE A 1 173 ? -5.887 -7.323 -2.721 1.00 98.81 173 ILE A N 1
ATOM 1310 C CA . ILE A 1 173 ? -4.716 -7.588 -1.886 1.00 98.81 173 ILE A CA 1
ATOM 1311 C C . ILE A 1 173 ? -5.208 -7.722 -0.449 1.00 98.81 173 ILE A C 1
ATOM 1313 O O . ILE A 1 173 ? -5.666 -6.765 0.153 1.00 98.81 173 ILE A O 1
ATOM 1317 N N . ALA A 1 174 ? -5.137 -8.927 0.110 1.00 98.75 174 ALA A N 1
ATOM 1318 C CA . ALA A 1 174 ? -5.715 -9.200 1.422 1.00 98.75 174 ALA A CA 1
ATOM 1319 C C . ALA A 1 174 ? -4.913 -8.586 2.579 1.00 98.75 174 ALA A C 1
ATOM 1321 O O . ALA A 1 174 ? -5.477 -8.304 3.633 1.00 98.75 174 ALA A O 1
ATOM 1322 N N . GLU A 1 175 ? -3.600 -8.432 2.424 1.00 98.81 175 GLU A N 1
ATOM 1323 C CA . GLU A 1 175 ? -2.736 -7.947 3.494 1.00 98.81 175 GLU A CA 1
ATOM 1324 C C . GLU A 1 175 ? -1.634 -7.043 2.958 1.00 98.81 175 GLU A C 1
ATOM 1326 O O . GLU A 1 175 ? -0.944 -7.407 2.002 1.00 98.81 175 GLU A O 1
ATOM 1331 N N . VAL A 1 176 ? -1.430 -5.914 3.629 1.00 98.88 176 VAL A N 1
ATOM 1332 C CA . VAL A 1 176 ? -0.303 -5.013 3.392 1.00 98.88 176 VAL A CA 1
ATOM 1333 C C . VAL A 1 176 ? 0.516 -4.912 4.673 1.00 98.88 176 VAL A C 1
ATOM 1335 O O . VAL A 1 176 ? -0.016 -4.704 5.764 1.00 98.88 176 VAL A O 1
ATOM 1338 N N . TYR A 1 177 ? 1.825 -5.108 4.538 1.00 98.81 177 TYR A N 1
ATOM 1339 C CA . TYR A 1 177 ? 2.794 -4.826 5.588 1.00 98.81 177 TYR A CA 1
ATOM 1340 C C . TYR A 1 177 ? 3.759 -3.753 5.100 1.00 98.81 177 TYR A C 1
ATOM 1342 O O . TYR A 1 177 ? 4.523 -4.018 4.174 1.00 98.81 177 TYR A O 1
ATOM 1350 N N . SER A 1 178 ? 3.738 -2.585 5.729 1.00 98.56 178 SER A N 1
ATOM 1351 C CA . SER A 1 178 ? 4.667 -1.491 5.471 1.00 98.56 178 SER A CA 1
ATOM 1352 C C . SER A 1 178 ? 5.614 -1.331 6.653 1.00 98.56 178 SER A C 1
ATOM 1354 O O . SER A 1 178 ? 5.198 -1.365 7.815 1.00 98.56 178 SER A O 1
ATOM 1356 N N . ARG A 1 179 ? 6.914 -1.226 6.379 1.00 98.00 179 ARG A N 1
ATOM 1357 C CA . ARG A 1 179 ? 7.931 -1.048 7.415 1.00 98.00 179 ARG A CA 1
ATOM 1358 C C . ARG A 1 179 ? 8.946 -0.000 7.013 1.00 98.00 179 ARG A C 1
ATOM 1360 O O . ARG A 1 179 ? 9.631 -0.184 6.009 1.00 98.00 179 ARG A O 1
ATOM 1367 N N . GLY A 1 180 ? 9.154 0.978 7.888 1.00 95.44 180 GLY A N 1
ATOM 1368 C CA . GLY A 1 180 ? 10.220 1.959 7.746 1.00 95.44 180 GLY A CA 1
ATOM 1369 C C . GLY A 1 180 ? 10.017 2.875 6.552 1.00 95.44 180 GLY A C 1
ATOM 1370 O O . GLY A 1 180 ? 11.011 3.159 5.890 1.00 95.44 180 GLY A O 1
ATOM 1371 N N . SER A 1 181 ? 8.766 3.238 6.244 1.00 95.62 181 SER A N 1
ATOM 1372 C CA . SER A 1 181 ? 8.467 4.158 5.146 1.00 95.62 181 SER A CA 1
ATOM 1373 C C . SER A 1 181 ? 9.281 5.444 5.276 1.00 95.62 181 SER A C 1
ATOM 1375 O O . SER A 1 181 ? 9.584 5.891 6.389 1.00 95.62 181 SER A O 1
ATOM 1377 N N . GLY A 1 182 ? 9.708 5.970 4.132 1.00 92.06 182 GLY A N 1
ATOM 1378 C CA . GLY A 1 182 ? 10.399 7.248 4.051 1.00 92.06 182 GLY A CA 1
ATOM 1379 C C . GLY A 1 182 ? 9.529 8.401 4.442 1.00 92.06 182 GLY A C 1
ATOM 1380 O O . GLY A 1 182 ? 10.086 9.336 4.992 1.00 92.06 182 GLY A O 1
ATOM 1381 N N . ASP A 1 183 ? 8.239 8.230 4.237 1.00 91.44 183 ASP A N 1
ATOM 1382 C CA . ASP A 1 183 ? 7.192 9.189 4.479 1.00 91.44 183 ASP A CA 1
ATOM 1383 C C . ASP A 1 183 ? 6.033 8.434 5.160 1.00 91.44 183 ASP A C 1
ATOM 1385 O O . ASP A 1 183 ? 6.299 7.707 6.142 1.00 91.44 183 ASP A O 1
ATOM 1389 N N . ASP A 1 184 ? 4.834 8.431 4.573 1.00 93.81 184 ASP A N 1
ATOM 1390 C CA . ASP A 1 184 ? 3.677 7.721 5.104 1.00 93.81 184 ASP A CA 1
ATOM 1391 C C . ASP A 1 184 ? 3.743 6.207 4.957 1.00 93.81 184 ASP A C 1
ATOM 1393 O O . ASP A 1 184 ? 4.270 5.616 4.002 1.00 93.81 184 ASP A O 1
ATOM 1397 N N . GLY A 1 185 ? 3.196 5.519 5.956 1.00 94.75 185 GLY A N 1
ATOM 1398 C CA . GLY A 1 185 ? 3.147 4.066 6.008 1.00 94.75 185 GLY A CA 1
ATOM 1399 C C . GLY A 1 185 ? 2.300 3.454 4.894 1.00 94.75 185 GLY A C 1
ATOM 1400 O O . GLY A 1 185 ? 2.692 2.416 4.337 1.00 94.75 185 GLY A O 1
ATOM 1401 N N . PHE A 1 186 ? 1.146 4.050 4.612 1.00 97.94 186 PHE A N 1
ATOM 1402 C CA . PHE A 1 186 ? 0.192 3.622 3.598 1.00 97.94 186 PHE A CA 1
ATOM 1403 C C . PHE A 1 186 ? -0.720 4.793 3.230 1.00 97.94 186 PHE A C 1
ATOM 1405 O O . PHE A 1 186 ? -1.491 5.242 4.077 1.00 97.94 186 PHE A O 1
ATOM 1412 N N . ASP A 1 187 ? -0.653 5.205 1.972 1.00 96.75 187 ASP A N 1
ATOM 1413 C CA . ASP A 1 187 ? -1.404 6.328 1.424 1.00 96.75 187 ASP A CA 1
ATOM 1414 C C . ASP A 1 187 ? -2.583 5.837 0.570 1.00 96.75 187 ASP A C 1
ATOM 1416 O O . ASP A 1 187 ? -2.478 4.856 -0.190 1.00 96.75 187 ASP A O 1
ATOM 1420 N N . LEU A 1 188 ? -3.732 6.490 0.736 1.00 96.88 188 LEU A N 1
ATOM 1421 C CA . LEU A 1 188 ? -4.959 6.176 0.022 1.00 96.88 188 LEU A CA 1
ATOM 1422 C C . LEU A 1 188 ? -5.684 7.454 -0.406 1.00 96.88 188 LEU A C 1
ATOM 1424 O O . LEU A 1 188 ? -6.361 8.082 0.403 1.00 96.88 188 LEU A O 1
ATOM 1428 N N . GLN A 1 189 ? -5.671 7.747 -1.706 1.00 95.44 189 GLN A N 1
ATOM 1429 C CA . GLN A 1 189 ? -6.316 8.936 -2.262 1.00 95.44 189 GLN A CA 1
ATOM 1430 C C . GLN A 1 189 ? -7.468 8.581 -3.211 1.00 95.44 189 GLN A C 1
ATOM 1432 O O . GLN A 1 189 ? -7.319 7.751 -4.122 1.00 95.44 189 GLN A O 1
ATOM 1437 N N . ASN A 1 190 ? -8.627 9.224 -3.038 1.00 95.62 190 ASN A N 1
ATOM 1438 C CA . ASN A 1 190 ? -9.825 9.036 -3.867 1.00 95.62 190 ASN A CA 1
ATOM 1439 C C . ASN A 1 190 ? -10.164 7.557 -4.153 1.00 95.62 190 ASN A C 1
ATOM 1441 O O . ASN A 1 190 ? -10.494 7.161 -5.277 1.00 95.62 190 ASN A O 1
ATOM 1445 N N . SER A 1 191 ? -10.033 6.704 -3.142 1.00 96.75 191 SER A N 1
ATOM 1446 C CA . SER A 1 191 ? -10.088 5.251 -3.288 1.00 96.75 191 SER A CA 1
ATOM 1447 C C . SER A 1 191 ? -11.032 4.611 -2.277 1.00 96.75 191 SER A C 1
ATOM 1449 O O . SER A 1 191 ? -11.287 5.128 -1.195 1.00 96.75 191 SER A O 1
ATOM 1451 N N . ALA A 1 192 ? -11.546 3.434 -2.618 1.00 97.62 192 ALA A N 1
ATOM 1452 C CA . ALA A 1 192 ? -12.391 2.628 -1.752 1.00 97.62 192 ALA A CA 1
ATOM 1453 C C . ALA A 1 192 ? -11.916 1.173 -1.797 1.00 97.62 192 ALA A C 1
ATOM 1455 O O . ALA A 1 192 ? -12.159 0.468 -2.779 1.00 97.62 192 ALA A O 1
ATOM 1456 N N . ILE A 1 193 ? -11.220 0.718 -0.753 1.00 98.56 193 ILE A N 1
ATOM 1457 C CA . ILE A 1 193 ? -10.589 -0.609 -0.720 1.00 98.56 193 ILE A CA 1
ATOM 1458 C C . ILE A 1 193 ? -10.868 -1.355 0.585 1.00 98.56 193 ILE A C 1
ATOM 1460 O O . ILE A 1 193 ? -11.213 -0.775 1.611 1.00 98.56 193 ILE A O 1
ATOM 1464 N N . MET A 1 194 ? -10.683 -2.676 0.547 1.00 98.81 194 MET A N 1
ATOM 1465 C CA . MET A 1 194 ? -10.774 -3.537 1.723 1.00 98.81 194 MET A CA 1
ATOM 1466 C C . MET A 1 194 ? -9.486 -4.338 1.907 1.00 98.81 194 MET A C 1
ATOM 1468 O O . MET A 1 194 ? -9.010 -5.004 0.985 1.00 98.81 194 MET A O 1
ATOM 1472 N N . LEU A 1 195 ? -8.974 -4.344 3.133 1.00 98.81 195 LEU A N 1
ATOM 1473 C CA . LEU A 1 195 ? -7.889 -5.197 3.594 1.00 98.81 195 LEU A CA 1
ATOM 1474 C C . LEU A 1 195 ? -8.407 -6.159 4.660 1.00 98.81 195 LEU A C 1
ATOM 1476 O O . LEU A 1 195 ? -9.212 -5.821 5.524 1.00 98.81 195 LEU A O 1
ATOM 1480 N N . ARG A 1 196 ? -7.881 -7.384 4.672 1.00 98.88 196 ARG A N 1
ATOM 1481 C CA . ARG A 1 196 ? -7.994 -8.220 5.870 1.00 98.88 196 ARG A CA 1
ATOM 1482 C C . ARG A 1 196 ? -7.066 -7.697 6.948 1.00 98.88 196 ARG A C 1
ATOM 1484 O O . ARG A 1 196 ? -7.467 -7.609 8.102 1.00 98.88 196 ARG A O 1
ATOM 1491 N N . ARG A 1 197 ? -5.822 -7.381 6.589 1.00 98.88 197 ARG A N 1
ATOM 1492 C CA . ARG A 1 197 ? -4.823 -6.921 7.552 1.00 98.88 197 ARG A CA 1
ATOM 1493 C C . ARG A 1 197 ? -3.982 -5.779 7.010 1.00 98.88 197 ARG A C 1
ATOM 1495 O O . ARG A 1 197 ? -3.462 -5.876 5.901 1.00 98.88 197 ARG A O 1
ATOM 1502 N N . LEU A 1 198 ? -3.788 -4.763 7.838 1.00 98.88 198 LEU A N 1
ATOM 1503 C CA . LEU A 1 198 ? -2.850 -3.681 7.596 1.00 98.88 198 LEU A CA 1
ATOM 1504 C C . LEU A 1 198 ? -1.900 -3.577 8.782 1.00 98.88 198 LEU A C 1
ATOM 1506 O O . LEU A 1 198 ? -2.319 -3.470 9.935 1.00 98.88 198 LEU A O 1
ATOM 1510 N N . LEU A 1 199 ? -0.610 -3.689 8.494 1.00 98.81 199 LEU A N 1
ATOM 1511 C CA . LEU A 1 199 ? 0.441 -3.637 9.493 1.00 98.81 199 LEU A CA 1
ATOM 1512 C C . LEU A 1 199 ? 1.440 -2.565 9.067 1.00 98.81 199 LEU A C 1
ATOM 1514 O O . LEU A 1 199 ? 2.039 -2.684 8.003 1.00 98.81 199 LEU A O 1
ATOM 1518 N N . ILE A 1 200 ? 1.642 -1.558 9.903 1.00 98.44 200 ILE A N 1
ATOM 1519 C CA . ILE A 1 200 ? 2.549 -0.440 9.654 1.00 98.44 200 ILE A CA 1
ATOM 1520 C C . ILE A 1 200 ? 3.521 -0.349 10.830 1.00 98.44 200 ILE A C 1
ATOM 1522 O O . ILE A 1 200 ? 3.119 -0.316 11.997 1.00 98.44 200 ILE A O 1
ATOM 1526 N N . ASP A 1 201 ? 4.815 -0.396 10.526 1.00 96.94 201 ASP A N 1
ATOM 1527 C CA . ASP A 1 201 ? 5.896 -0.373 11.511 1.00 96.94 201 ASP A CA 1
ATOM 1528 C C . ASP A 1 201 ? 6.872 0.761 11.205 1.00 96.94 201 ASP A C 1
ATOM 1530 O O . ASP A 1 201 ? 7.641 0.696 10.245 1.00 96.94 201 ASP A O 1
ATOM 1534 N N . ASN A 1 202 ? 6.858 1.764 12.074 1.00 93.12 202 ASN A N 1
ATOM 1535 C CA . ASN A 1 202 ? 7.773 2.891 12.114 1.00 93.12 202 ASN A CA 1
ATOM 1536 C C . ASN A 1 202 ? 7.911 3.659 10.783 1.00 93.12 202 ASN A C 1
ATOM 1538 O O . ASN A 1 202 ? 9.030 3.722 10.261 1.00 93.12 202 ASN A O 1
ATOM 1542 N N . PRO A 1 203 ? 6.813 4.227 10.246 1.00 92.81 203 PRO A N 1
ATOM 1543 C CA . PRO A 1 203 ? 6.893 5.242 9.196 1.00 92.81 203 PRO A CA 1
ATOM 1544 C C . PRO A 1 203 ? 7.675 6.461 9.701 1.00 92.81 203 PRO A C 1
ATOM 1546 O O . PRO A 1 203 ? 7.903 6.610 10.919 1.00 92.81 203 PRO A O 1
ATOM 1549 N N . THR A 1 204 ? 8.157 7.273 8.766 1.00 90.19 204 THR A N 1
ATOM 1550 C CA . THR A 1 204 ? 8.864 8.508 9.113 1.00 90.19 204 THR A CA 1
ATOM 1551 C C . THR A 1 204 ? 7.871 9.578 9.519 1.00 90.19 204 THR A C 1
ATOM 1553 O O . THR A 1 204 ? 8.102 10.148 10.583 1.00 90.19 204 THR A O 1
ATOM 1556 N N . GLU A 1 205 ? 6.771 9.696 8.780 1.00 89.19 205 GLU A N 1
ATOM 1557 C CA . GLU A 1 205 ? 5.655 10.619 9.016 1.00 89.1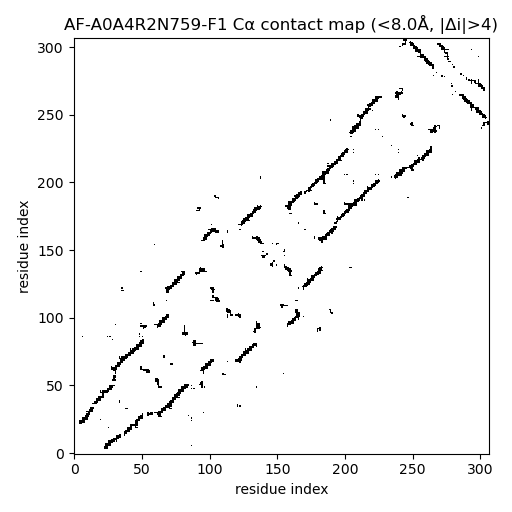9 205 GLU A CA 1
ATOM 1558 C C . GLU A 1 205 ? 4.456 9.791 9.488 1.00 89.19 205 GLU A C 1
ATOM 1560 O O . GLU A 1 205 ? 4.609 9.027 10.467 1.00 89.19 205 GLU A O 1
ATOM 1565 N N . ASP A 1 206 ? 3.322 9.846 8.800 1.00 92.81 206 ASP A N 1
ATOM 1566 C CA . ASP A 1 206 ? 2.089 9.241 9.269 1.00 92.81 206 ASP A CA 1
ATOM 1567 C C . ASP A 1 206 ? 2.045 7.740 9.033 1.00 92.81 206 ASP A C 1
ATOM 1569 O O . ASP A 1 206 ? 2.769 7.119 8.245 1.00 92.81 206 ASP A O 1
ATOM 1573 N N . ALA A 1 207 ? 1.206 7.063 9.808 1.00 95.38 207 ALA A N 1
ATOM 1574 C CA . ALA A 1 207 ? 0.946 5.662 9.534 1.00 95.38 207 ALA A CA 1
ATOM 1575 C C . ALA A 1 207 ? -0.014 5.493 8.361 1.00 95.38 207 ALA A C 1
ATOM 1577 O O . ALA A 1 207 ? 0.216 4.618 7.520 1.00 95.38 207 ALA A O 1
ATOM 1578 N N . LEU A 1 208 ? -1.081 6.281 8.352 1.00 96.88 208 LEU A N 1
ATOM 1579 C CA . LEU A 1 208 ? -2.150 6.246 7.371 1.00 96.88 208 LEU A CA 1
ATOM 1580 C C . LEU A 1 208 ? -2.435 7.676 6.957 1.00 96.88 208 LEU A C 1
ATOM 1582 O O . LEU A 1 208 ? -2.906 8.422 7.807 1.00 96.88 208 LEU A O 1
ATOM 1586 N N . ASN A 1 209 ? -2.228 7.967 5.681 1.00 95.06 209 ASN A N 1
ATOM 1587 C CA . ASN A 1 209 ? -2.700 9.185 5.047 1.00 95.06 209 ASN A CA 1
ATOM 1588 C C . ASN A 1 209 ? -3.847 8.807 4.103 1.00 95.06 209 ASN A C 1
ATOM 1590 O O . ASN A 1 209 ? -3.705 7.942 3.228 1.00 95.06 209 ASN A O 1
ATOM 1594 N N . ILE A 1 210 ? -5.046 9.299 4.401 1.00 96.00 210 ILE A N 1
ATOM 1595 C CA . ILE A 1 210 ? -6.292 8.866 3.772 1.00 96.00 210 ILE A CA 1
ATOM 1596 C C . ILE A 1 210 ? -7.070 10.103 3.324 1.00 96.00 210 ILE A C 1
ATOM 1598 O O . ILE A 1 210 ? -7.877 10.622 4.091 1.00 96.00 210 ILE A O 1
ATOM 1602 N N . SER A 1 211 ? -6.925 10.493 2.059 1.00 94.56 211 SER A N 1
ATOM 1603 C CA . SER A 1 211 ? -7.614 11.662 1.493 1.00 94.56 211 SER A CA 1
ATOM 1604 C C . SER A 1 211 ? -8.775 11.251 0.583 1.00 94.56 211 SER A C 1
ATOM 1606 O O . SER A 1 211 ? -8.645 10.423 -0.332 1.00 94.56 211 SER A O 1
ATOM 1608 N N . SER A 1 212 ? -9.957 11.812 0.834 1.00 94.94 212 SER A N 1
ATOM 1609 C CA . SER A 1 212 ? -11.224 11.500 0.155 1.00 94.94 212 SER A CA 1
ATOM 1610 C C . SER A 1 212 ? -11.487 10.002 -0.080 1.00 94.94 212 SER A C 1
ATOM 1612 O O . SER A 1 212 ? -11.887 9.587 -1.174 1.00 94.94 212 SER A O 1
ATOM 1614 N N . SER A 1 213 ? -11.218 9.167 0.928 1.00 96.88 213 SER A N 1
ATOM 1615 C CA . SER A 1 213 ? -11.108 7.715 0.743 1.00 96.88 213 SER A CA 1
ATOM 1616 C C . SER A 1 213 ? -11.809 6.869 1.802 1.00 96.88 213 SER A C 1
ATOM 1618 O O . SER A 1 213 ? -12.080 7.280 2.927 1.00 96.88 213 SER A O 1
ATOM 1620 N N . ARG A 1 214 ? -12.076 5.608 1.452 1.00 97.62 214 ARG A N 1
ATOM 1621 C CA . ARG A 1 214 ? -12.618 4.593 2.358 1.00 97.62 214 ARG A CA 1
ATOM 1622 C C . ARG A 1 214 ? -11.708 3.371 2.437 1.00 97.62 214 ARG A C 1
ATOM 1624 O O . ARG A 1 214 ? -11.535 2.646 1.456 1.00 97.62 214 ARG A O 1
ATOM 1631 N N . LEU A 1 215 ? -11.228 3.080 3.642 1.00 98.69 215 LEU A N 1
ATOM 1632 C CA . LEU A 1 215 ? -10.445 1.889 3.955 1.00 98.69 215 LEU A CA 1
ATOM 1633 C C . LEU A 1 215 ? -11.198 0.967 4.922 1.00 98.69 215 LEU A C 1
ATOM 1635 O O . LEU A 1 215 ? -11.351 1.279 6.100 1.00 98.69 215 LEU A O 1
ATOM 1639 N N . ASP A 1 216 ? -11.603 -0.213 4.455 1.00 98.88 216 ASP A N 1
ATOM 1640 C CA . ASP A 1 216 ? -12.203 -1.246 5.306 1.00 98.88 216 ASP A CA 1
ATOM 1641 C C . ASP A 1 216 ? -11.135 -2.242 5.785 1.00 98.88 216 ASP A C 1
ATOM 1643 O O . ASP A 1 216 ? -10.425 -2.845 4.978 1.00 98.88 216 ASP A O 1
ATOM 1647 N N . ILE A 1 217 ? -11.048 -2.477 7.097 1.00 98.81 217 ILE A N 1
ATOM 1648 C CA . ILE A 1 217 ? -10.137 -3.453 7.709 1.00 98.81 217 ILE A CA 1
ATOM 1649 C C . ILE A 1 217 ? -10.937 -4.522 8.449 1.00 98.81 217 ILE A C 1
ATOM 1651 O O . ILE A 1 217 ? -11.645 -4.244 9.418 1.00 98.81 217 ILE A O 1
ATOM 1655 N N . VAL A 1 218 ? -10.782 -5.771 8.005 1.00 98.69 218 VAL A N 1
ATOM 1656 C CA . VAL A 1 218 ? -11.623 -6.886 8.468 1.00 98.69 218 VAL A CA 1
ATOM 1657 C C . VAL A 1 218 ? -11.040 -7.637 9.671 1.00 98.69 218 VAL A C 1
ATOM 1659 O O . VAL A 1 218 ? -11.765 -7.930 10.617 1.00 98.69 218 VAL A O 1
ATOM 1662 N N . ASP A 1 219 ? -9.744 -7.972 9.661 1.00 98.75 219 ASP A N 1
ATOM 1663 C CA . ASP A 1 219 ? -9.140 -8.843 10.683 1.00 98.75 219 ASP A CA 1
ATOM 1664 C C . ASP A 1 219 ? -8.171 -8.117 11.627 1.00 98.75 219 ASP A C 1
ATOM 1666 O O . ASP A 1 219 ? -8.134 -8.446 12.817 1.00 98.75 219 ASP A O 1
ATOM 1670 N N . GLU A 1 220 ? -7.297 -7.237 11.124 1.00 98.81 220 GLU A N 1
ATOM 1671 C CA . GLU A 1 220 ? -6.265 -6.595 11.955 1.00 98.81 220 GLU A CA 1
ATOM 1672 C C . GLU A 1 220 ? -5.777 -5.251 11.408 1.00 98.81 220 GLU A C 1
ATOM 1674 O O . GLU A 1 220 ? -5.280 -5.189 10.285 1.00 98.81 220 GLU A O 1
ATOM 1679 N N . LEU A 1 221 ? -5.809 -4.219 12.253 1.00 98.88 221 LEU A N 1
ATOM 1680 C CA . LEU A 1 221 ? -5.002 -3.011 12.096 1.00 98.88 221 LEU A CA 1
ATOM 1681 C C . LEU A 1 221 ? -3.913 -3.009 13.169 1.00 98.88 221 LEU A C 1
ATOM 1683 O O . LEU A 1 221 ? -4.202 -3.052 14.369 1.00 98.88 221 LEU A O 1
ATOM 1687 N N . ARG A 1 222 ? -2.651 -2.943 12.746 1.00 98.81 222 ARG A N 1
ATOM 1688 C CA . ARG A 1 222 ? -1.519 -2.770 13.654 1.00 98.81 222 ARG A CA 1
ATOM 1689 C C . ARG A 1 222 ? -0.640 -1.620 13.203 1.00 98.81 222 ARG A C 1
ATOM 1691 O O . ARG A 1 222 ? 0.048 -1.750 12.199 1.00 98.81 222 ARG A O 1
ATOM 1698 N N . VAL A 1 223 ? -0.570 -0.583 14.022 1.00 98.25 223 VAL A N 1
ATOM 1699 C CA . VAL A 1 223 ? 0.329 0.554 13.842 1.00 98.25 223 VAL A CA 1
ATOM 1700 C C . VAL A 1 223 ? 1.276 0.618 15.030 1.00 98.25 223 VAL A C 1
ATOM 1702 O O . VAL A 1 223 ? 0.872 0.502 16.190 1.00 98.25 223 VAL A O 1
ATOM 1705 N N . THR A 1 224 ? 2.567 0.735 14.756 1.00 95.56 224 THR A N 1
ATOM 1706 C CA . THR A 1 224 ? 3.583 0.946 15.788 1.00 95.56 224 THR A CA 1
ATOM 1707 C C . THR A 1 224 ? 4.540 2.024 15.322 1.00 95.56 224 THR A C 1
ATOM 1709 O O . THR A 1 224 ? 5.331 1.801 14.412 1.00 95.56 224 THR A O 1
ATOM 1712 N N . MET A 1 225 ? 4.481 3.181 15.967 1.00 90.44 225 MET A N 1
ATOM 1713 C CA . MET A 1 225 ? 5.337 4.325 15.690 1.00 90.44 225 MET A CA 1
ATOM 1714 C C . MET A 1 225 ? 6.298 4.490 16.865 1.00 90.44 225 MET A C 1
ATOM 1716 O O . MET A 1 225 ? 5.883 4.669 18.013 1.00 90.44 225 MET A O 1
ATOM 1720 N N . THR A 1 226 ? 7.606 4.385 16.615 1.00 80.44 226 THR A N 1
ATOM 1721 C CA . THR A 1 226 ? 8.587 4.686 17.668 1.00 80.44 226 THR A CA 1
ATOM 1722 C C . THR A 1 226 ? 8.771 6.193 17.749 1.00 80.44 226 THR A C 1
ATOM 1724 O O . THR A 1 226 ? 8.952 6.838 16.719 1.00 80.44 226 THR A O 1
ATOM 172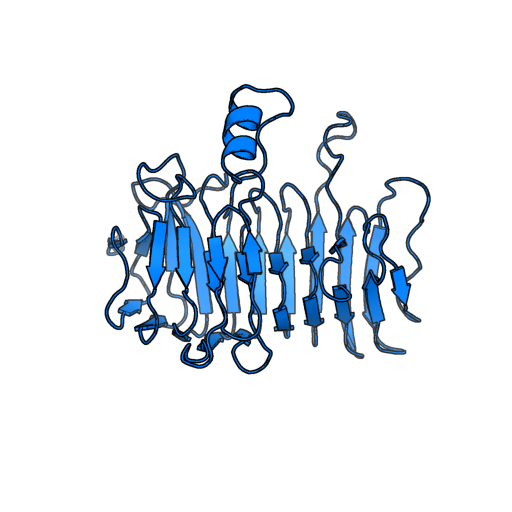7 N N . ARG A 1 227 ? 8.674 6.772 18.952 1.00 63.91 227 ARG A N 1
ATOM 1728 C CA . ARG A 1 227 ? 8.902 8.207 19.170 1.00 63.91 227 ARG A CA 1
ATOM 1729 C C . ARG A 1 227 ? 10.351 8.515 18.774 1.00 63.91 227 ARG A C 1
ATOM 1731 O O . ARG A 1 227 ? 11.264 7.915 19.349 1.00 63.91 227 ARG A O 1
ATOM 1738 N N . ARG A 1 228 ? 10.569 9.400 17.797 1.00 59.03 228 ARG A N 1
ATOM 1739 C CA . ARG A 1 228 ? 11.876 10.053 17.649 1.00 59.03 228 ARG A CA 1
ATOM 1740 C C . ARG A 1 228 ? 11.991 11.037 18.829 1.00 59.03 228 ARG A C 1
ATOM 1742 O O . ARG A 1 228 ? 10.994 11.338 19.473 1.00 59.03 228 ARG A O 1
ATOM 1749 N N . GLY A 1 229 ? 13.200 11.307 19.315 1.00 45.81 229 GLY A N 1
ATOM 1750 C CA . GLY A 1 229 ? 13.407 11.876 20.659 1.00 45.81 229 GLY A CA 1
ATOM 1751 C C . GLY A 1 229 ? 12.545 13.115 20.960 1.00 45.81 229 GLY A C 1
ATOM 1752 O O . GLY A 1 229 ? 12.265 13.897 20.071 1.00 45.81 229 GLY A O 1
ATOM 1753 N N . GLU A 1 230 ? 12.171 13.320 22.229 1.00 37.38 230 GLU A N 1
ATOM 1754 C CA . GLU A 1 230 ? 11.302 14.406 22.746 1.00 37.38 230 GLU A CA 1
ATOM 1755 C C . GLU A 1 230 ? 11.840 15.849 22.550 1.00 37.38 230 GLU A C 1
ATOM 1757 O O . GLU A 1 230 ? 11.528 16.738 23.339 1.00 37.38 230 GLU A O 1
ATOM 1762 N N . ARG A 1 231 ? 12.725 16.096 21.578 1.00 34.78 231 ARG A N 1
ATOM 1763 C CA . ARG A 1 231 ? 13.592 17.280 21.527 1.00 34.78 231 ARG A CA 1
ATOM 1764 C C . ARG A 1 231 ? 13.634 18.055 20.222 1.00 34.78 231 ARG A C 1
ATOM 1766 O O . ARG A 1 231 ? 14.428 18.988 20.141 1.00 34.78 231 ARG A O 1
ATOM 1773 N N . SER A 1 232 ? 12.769 17.782 19.266 1.00 37.53 232 SER A N 1
ATOM 1774 C CA . SER A 1 232 ? 12.541 18.748 18.202 1.00 37.53 232 SER A CA 1
ATOM 1775 C C . SER A 1 232 ? 11.047 18.951 18.042 1.00 37.53 232 SER A C 1
ATOM 1777 O O . SER A 1 232 ? 10.284 18.000 17.919 1.00 37.53 232 SER A O 1
ATOM 1779 N N . GLY A 1 233 ? 10.613 20.209 18.039 1.00 41.44 233 GLY A N 1
ATOM 1780 C CA . GLY A 1 233 ? 9.309 20.585 17.492 1.00 41.44 233 GLY A CA 1
ATOM 1781 C C . GLY A 1 233 ? 9.249 20.392 15.968 1.00 41.44 233 GLY A C 1
ATOM 1782 O O . GLY A 1 233 ? 8.637 21.210 15.306 1.00 41.44 233 GLY A O 1
ATOM 1783 N N . GLU A 1 234 ? 9.939 19.370 15.444 1.00 47.31 234 GLU A N 1
ATOM 1784 C CA . GLU A 1 234 ? 10.031 18.950 14.038 1.00 47.31 234 GLU A CA 1
ATOM 1785 C C . GLU A 1 234 ? 9.228 17.661 13.787 1.00 47.31 234 GLU A C 1
ATOM 1787 O O . GLU A 1 234 ? 9.042 17.287 12.644 1.00 47.31 234 GLU A O 1
ATOM 1792 N N . ASP A 1 235 ? 8.736 16.974 14.826 1.00 54.78 235 ASP A N 1
ATOM 1793 C CA . ASP A 1 235 ? 7.886 15.781 14.673 1.00 54.78 235 ASP A CA 1
ATOM 1794 C C . ASP A 1 235 ? 6.423 16.163 14.325 1.00 54.78 235 ASP A C 1
ATOM 1796 O O . ASP A 1 235 ? 5.533 15.386 14.646 1.00 54.78 235 ASP A O 1
ATOM 1800 N N . ALA A 1 236 ? 6.163 17.370 13.788 1.00 54.62 236 ALA A N 1
ATOM 1801 C CA . ALA A 1 236 ? 4.862 18.059 13.736 1.00 54.62 236 ALA A CA 1
ATOM 1802 C C . ALA A 1 236 ? 3.755 17.355 12.919 1.00 54.62 236 ALA A C 1
ATOM 1804 O O . ALA A 1 236 ? 2.614 17.497 13.338 1.00 54.62 236 ALA A O 1
ATOM 1805 N N . ASP A 1 237 ? 4.104 16.499 11.953 1.00 67.50 237 ASP A N 1
ATOM 1806 C CA . ASP A 1 237 ? 3.213 15.605 11.180 1.00 67.50 237 ASP A CA 1
ATOM 1807 C C . ASP A 1 237 ? 3.610 14.156 11.422 1.00 67.50 237 ASP A C 1
ATOM 1809 O O . ASP A 1 237 ? 4.625 13.668 10.923 1.00 67.50 237 ASP A O 1
ATOM 1813 N N . ARG A 1 238 ? 2.935 13.505 12.370 1.00 85.00 238 ARG A N 1
ATOM 1814 C CA . ARG A 1 238 ? 3.288 12.135 12.753 1.00 85.00 238 ARG A CA 1
ATOM 1815 C C . ARG A 1 238 ? 2.178 11.465 13.534 1.00 85.00 238 ARG A C 1
ATOM 1817 O O . ARG A 1 238 ? 2.317 11.121 14.722 1.00 85.00 238 ARG A O 1
ATOM 1824 N N . ASP A 1 239 ? 1.106 11.209 12.828 1.00 91.38 239 ASP A N 1
ATOM 1825 C CA . ASP A 1 239 ? -0.145 10.705 13.314 1.00 91.38 239 ASP A CA 1
ATOM 1826 C C . ASP A 1 239 ? -0.416 9.273 12.835 1.00 91.38 239 ASP A C 1
ATOM 1828 O O . ASP A 1 239 ? 0.126 8.736 11.867 1.00 91.38 239 ASP A O 1
ATOM 1832 N N . ILE A 1 240 ? -1.194 8.544 13.631 1.00 95.06 240 ILE A N 1
ATOM 1833 C CA . ILE A 1 240 ? -1.648 7.201 13.269 1.00 95.06 240 ILE A CA 1
ATOM 1834 C C . ILE A 1 240 ? -2.641 7.307 12.111 1.00 95.06 240 ILE A C 1
ATOM 1836 O O . ILE A 1 240 ? -2.676 6.412 11.266 1.00 95.06 240 ILE A O 1
ATOM 1840 N N . PHE A 1 241 ? -3.484 8.333 12.152 1.00 95.62 241 PHE A N 1
ATOM 1841 C CA . PHE A 1 241 ? -4.535 8.605 11.196 1.00 95.62 241 PHE A CA 1
ATOM 1842 C C . PHE A 1 241 ? -4.443 10.076 10.819 1.00 95.62 241 PHE A C 1
ATOM 1844 O O . PHE A 1 241 ? -4.813 10.914 11.636 1.00 95.62 241 PHE A O 1
ATOM 1851 N N . ASP A 1 242 ? -4.000 10.339 9.602 1.00 94.00 242 ASP A N 1
ATOM 1852 C CA . ASP A 1 242 ? -4.178 11.615 8.935 1.00 94.00 242 ASP A CA 1
ATOM 1853 C C . ASP A 1 242 ? -5.238 11.445 7.834 1.00 94.00 242 ASP A C 1
ATOM 1855 O O . ASP A 1 242 ? -5.175 10.518 7.017 1.00 94.00 242 ASP A O 1
ATOM 1859 N N . LEU A 1 243 ? -6.324 12.213 7.933 1.00 94.00 243 LEU A N 1
ATOM 1860 C CA . LEU A 1 243 ? -7.520 12.041 7.106 1.00 94.00 243 LEU A CA 1
ATOM 1861 C C . LEU A 1 243 ? -7.988 13.390 6.574 1.00 94.00 243 LEU A C 1
ATOM 1863 O O . LEU A 1 243 ? -8.774 14.075 7.229 1.00 94.00 243 LEU A O 1
ATOM 1867 N N . GLU A 1 244 ? -7.651 13.655 5.325 1.00 91.06 244 GLU A N 1
ATOM 1868 C CA . GLU A 1 244 ? -8.044 14.874 4.630 1.00 91.06 244 GLU A CA 1
ATOM 1869 C C . GLU A 1 244 ? -9.343 14.682 3.839 1.00 91.06 244 GLU A C 1
ATOM 1871 O O . GLU A 1 244 ? -9.693 13.579 3.386 1.00 91.06 244 GLU A O 1
ATOM 1876 N N . VAL A 1 245 ? -10.073 15.769 3.621 1.00 88.38 245 VAL A N 1
ATOM 1877 C CA . VAL A 1 245 ? -11.315 15.785 2.839 1.00 88.38 245 VAL A CA 1
ATOM 1878 C C . VAL A 1 245 ? -11.181 16.809 1.719 1.00 88.38 245 VAL A C 1
ATOM 1880 O O . VAL A 1 245 ? -11.136 17.999 1.990 1.00 88.38 245 VAL A O 1
ATOM 1883 N N . ASP A 1 246 ? -11.211 16.340 0.466 1.00 82.00 246 ASP A N 1
ATOM 1884 C CA . ASP A 1 246 ? -11.257 17.201 -0.730 1.00 82.00 246 ASP A CA 1
ATOM 1885 C C . ASP A 1 246 ? -12.626 17.092 -1.417 1.00 82.00 246 ASP A C 1
ATOM 1887 O O . ASP A 1 246 ? -13.430 18.013 -1.455 1.00 82.00 246 ASP A O 1
ATOM 1891 N N . ASP A 1 247 ? -12.906 15.919 -1.992 1.00 78.19 247 ASP A N 1
ATOM 1892 C CA . ASP A 1 247 ? -14.077 15.657 -2.834 1.00 78.19 247 ASP A CA 1
ATOM 1893 C C . ASP A 1 247 ? -15.144 14.852 -2.057 1.00 78.19 247 ASP A C 1
ATOM 1895 O O . ASP A 1 247 ? -16.324 14.830 -2.432 1.00 78.19 247 ASP A O 1
ATOM 1899 N N . SER A 1 248 ? -14.746 14.120 -1.005 1.00 85.50 248 SER A N 1
ATOM 1900 C CA . SER A 1 248 ? -15.641 13.272 -0.206 1.00 85.50 248 SER A CA 1
ATOM 1901 C C . SER A 1 248 ? -15.056 12.928 1.172 1.00 85.50 248 SER A C 1
ATOM 1903 O O . SER A 1 248 ? -13.860 13.096 1.369 1.00 85.50 248 SER A O 1
ATOM 1905 N N . PRO A 1 249 ? -15.857 12.419 2.130 1.00 92.12 249 PRO A N 1
ATOM 1906 C CA . PRO A 1 249 ? -15.353 12.055 3.453 1.00 92.12 249 PRO A CA 1
ATOM 1907 C C . PRO A 1 249 ? -14.262 10.987 3.428 1.00 92.12 249 PRO A C 1
ATOM 1909 O O . PRO A 1 249 ? -14.369 10.002 2.688 1.00 92.12 249 PRO A O 1
ATOM 1912 N N . SER A 1 250 ? -13.319 11.114 4.356 1.00 96.38 250 SER A N 1
ATOM 1913 C CA . SER A 1 250 ? -12.285 10.117 4.614 1.00 96.38 250 SER A CA 1
ATOM 1914 C C . SER A 1 250 ? -12.631 9.251 5.806 1.00 96.38 250 SER A C 1
ATOM 1916 O O . SER A 1 250 ? -13.090 9.737 6.841 1.00 96.38 250 SER A O 1
ATOM 1918 N N . GLN A 1 251 ? -12.460 7.937 5.668 1.00 97.25 251 GLN A N 1
ATOM 1919 C CA . GLN A 1 251 ? -12.807 6.999 6.728 1.00 97.25 251 GLN A CA 1
ATOM 1920 C C . GLN A 1 251 ? -11.991 5.707 6.712 1.00 97.25 251 GLN A C 1
ATOM 1922 O O . GLN A 1 251 ? -11.811 5.051 5.682 1.00 97.25 251 GLN A O 1
ATOM 1927 N N . VAL A 1 252 ? -11.622 5.270 7.913 1.00 98.50 252 VAL A N 1
ATOM 1928 C CA . VAL A 1 252 ? -11.092 3.941 8.205 1.00 98.50 252 VAL A CA 1
ATOM 1929 C C . VAL A 1 252 ? -12.129 3.171 9.018 1.00 98.50 252 VAL A C 1
ATOM 1931 O O . VAL A 1 252 ? -12.451 3.523 10.154 1.00 98.50 252 VAL A O 1
ATOM 1934 N N . VAL A 1 253 ? -12.657 2.095 8.438 1.00 98.69 253 VAL A N 1
ATOM 1935 C CA . VAL A 1 253 ? -13.694 1.248 9.034 1.00 98.69 253 VAL A CA 1
ATOM 1936 C C . VAL A 1 253 ? -13.064 -0.038 9.560 1.00 98.69 253 VAL A C 1
ATOM 1938 O O . VAL A 1 253 ? -12.640 -0.903 8.797 1.00 98.69 253 VAL A O 1
ATOM 1941 N N . LEU A 1 254 ? -13.051 -0.205 10.878 1.00 98.75 254 LEU A N 1
ATOM 1942 C CA . LEU A 1 254 ? -12.587 -1.410 11.562 1.00 98.75 254 LEU A CA 1
ATOM 1943 C C . LEU A 1 254 ? -13.795 -2.302 11.860 1.00 98.75 254 LEU A C 1
ATOM 1945 O O . LEU A 1 254 ? -14.640 -1.976 12.698 1.00 98.75 254 LEU A O 1
ATOM 1949 N N . HIS A 1 255 ? -13.903 -3.425 11.151 1.00 98.56 255 HIS A N 1
ATOM 1950 C CA . HIS A 1 255 ? -15.065 -4.308 11.257 1.00 98.56 255 HIS A CA 1
ATOM 1951 C C . HIS A 1 255 ? -15.152 -4.974 12.634 1.00 98.56 255 HIS A C 1
ATOM 1953 O O . HIS A 1 255 ? -14.150 -5.196 13.320 1.00 98.56 255 HIS A O 1
ATOM 1959 N N . ARG A 1 256 ? -16.369 -5.363 13.023 1.00 98.06 256 ARG A N 1
ATOM 1960 C CA . ARG A 1 256 ? -16.595 -6.096 14.271 1.00 98.06 256 ARG A CA 1
ATOM 1961 C C . ARG A 1 256 ? -15.731 -7.362 14.32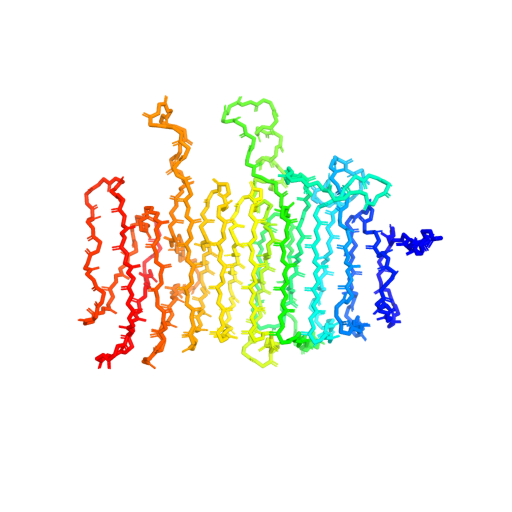1 1.00 98.06 256 ARG A C 1
ATOM 1963 O O . ARG A 1 256 ? -15.741 -8.183 13.407 1.00 98.06 256 ARG A O 1
ATOM 1970 N N . GLY A 1 257 ? -15.016 -7.540 15.426 1.00 98.25 257 GLY A N 1
ATOM 1971 C CA . GLY A 1 257 ? -14.089 -8.638 15.680 1.00 98.25 257 GLY A CA 1
ATOM 1972 C C . GLY A 1 257 ? -12.654 -8.387 15.204 1.00 98.25 257 GLY A C 1
ATOM 1973 O O . GLY A 1 257 ? -11.781 -9.204 15.540 1.00 98.25 257 GLY A O 1
ATOM 1974 N N . ALA A 1 258 ? -12.388 -7.287 14.486 1.00 98.62 258 ALA A N 1
ATOM 1975 C CA . ALA A 1 258 ? -11.043 -6.894 14.077 1.00 98.62 258 ALA A CA 1
ATOM 1976 C C . ALA A 1 258 ? -10.145 -6.675 15.301 1.00 98.62 258 ALA A C 1
ATOM 1978 O O . ALA A 1 258 ? -10.566 -6.136 16.326 1.00 98.62 258 ALA A O 1
ATOM 1979 N N . ARG A 1 259 ? -8.889 -7.118 15.206 1.00 98.75 259 ARG A N 1
ATOM 1980 C CA . ARG A 1 259 ? -7.850 -6.847 16.205 1.00 98.75 259 ARG A CA 1
ATOM 1981 C C . ARG A 1 259 ? -7.234 -5.487 15.923 1.00 98.75 259 ARG A C 1
ATOM 1983 O O . ARG A 1 259 ? -6.856 -5.204 14.793 1.00 98.75 259 ARG A O 1
ATOM 1990 N N . VAL A 1 260 ? -7.076 -4.677 16.956 1.00 98.69 260 VAL A N 1
ATOM 1991 C CA . VAL A 1 260 ? -6.528 -3.331 16.817 1.00 98.69 260 VAL A CA 1
ATOM 1992 C C . VAL A 1 260 ? -5.379 -3.177 17.794 1.00 98.69 260 VAL A C 1
ATOM 1994 O O . VAL A 1 260 ? -5.527 -3.420 18.995 1.00 98.69 260 VAL A O 1
ATOM 1997 N N . LYS A 1 261 ? -4.216 -2.799 17.273 1.00 98.50 261 LYS A N 1
ATOM 1998 C CA . LYS A 1 261 ? -3.047 -2.446 18.072 1.00 98.50 261 LYS A CA 1
ATOM 1999 C C . LYS A 1 261 ? -2.463 -1.144 17.552 1.00 98.50 261 LYS A C 1
ATOM 2001 O O . LYS A 1 261 ? -1.855 -1.137 16.488 1.00 98.50 261 LYS A O 1
ATOM 2006 N N . LEU A 1 262 ? -2.628 -0.077 18.318 1.00 97.75 262 LEU A N 1
ATOM 2007 C CA . LEU A 1 262 ? -2.195 1.268 17.963 1.00 97.75 262 LEU A CA 1
ATOM 2008 C C . LEU A 1 262 ? -1.215 1.786 19.005 1.00 97.75 262 LEU A C 1
ATOM 2010 O O . LEU A 1 262 ? -1.437 1.641 20.211 1.00 97.75 262 LEU A O 1
ATOM 2014 N N . HIS A 1 263 ? -0.130 2.383 18.529 1.00 94.75 263 HIS A N 1
ATOM 2015 C CA . HIS A 1 263 ? 0.852 3.066 19.356 1.00 94.75 263 HIS A CA 1
ATOM 2016 C C . HIS A 1 263 ? 1.489 4.202 18.546 1.00 94.75 263 HIS A C 1
ATOM 2018 O O . HIS A 1 263 ? 2.270 3.922 17.640 1.00 94.75 263 HIS A O 1
ATOM 2024 N N . GLY A 1 264 ? 1.135 5.449 18.875 1.00 91.94 264 GLY A N 1
ATOM 2025 C CA . GLY A 1 264 ? 1.482 6.674 18.132 1.00 91.94 264 GLY A CA 1
ATOM 2026 C C . GLY A 1 264 ? 0.628 7.867 18.595 1.00 91.94 264 GLY A C 1
ATOM 2027 O O . GLY A 1 264 ? -0.112 7.716 19.569 1.00 91.94 264 GLY A O 1
ATOM 2028 N N . VAL A 1 265 ? 0.745 9.036 17.963 1.00 91.12 265 VAL A N 1
ATOM 2029 C CA . VAL A 1 265 ? -0.228 10.143 18.133 1.00 91.12 265 VAL A CA 1
ATOM 2030 C C . VAL A 1 265 ? -1.453 9.812 17.277 1.00 91.12 265 VAL A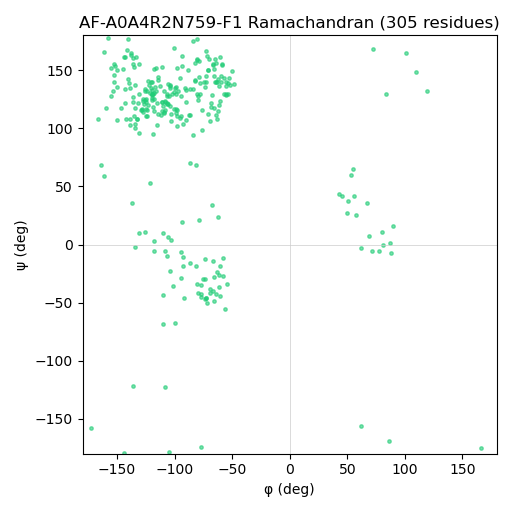 C 1
ATOM 2032 O O . VAL A 1 265 ? -1.308 9.098 16.297 1.00 91.12 265 VAL A O 1
ATOM 2035 N N . PHE A 1 266 ? -2.675 10.132 17.705 1.00 91.62 266 PHE A N 1
ATOM 2036 C CA . PHE A 1 266 ? -3.860 9.570 17.043 1.00 91.62 266 PHE A CA 1
ATOM 2037 C C . PHE A 1 266 ? -4.179 10.196 15.677 1.00 91.62 266 PHE A C 1
ATOM 2039 O O . PHE A 1 266 ? -4.734 9.479 14.856 1.00 91.62 266 PHE A O 1
ATOM 2046 N N . GLY A 1 267 ? -3.840 11.459 15.446 1.00 88.31 267 GLY A N 1
ATOM 2047 C CA . GLY A 1 267 ? -4.458 12.329 14.448 1.00 88.31 267 GLY A CA 1
ATOM 2048 C C . GLY A 1 267 ? -5.081 13.540 15.126 1.00 88.31 267 GLY A C 1
ATOM 2049 O O . GLY A 1 267 ? -5.789 13.391 16.136 1.00 88.31 267 GLY A O 1
ATOM 2050 N N . ASP A 1 268 ? -4.806 14.722 14.599 1.00 78.75 268 ASP A N 1
ATOM 2051 C CA . ASP A 1 268 ? -5.625 15.911 14.772 1.00 78.75 268 ASP A CA 1
ATOM 2052 C C . ASP A 1 268 ? -6.789 15.906 13.774 1.00 78.75 268 ASP A C 1
ATOM 2054 O O . ASP A 1 268 ? -6.823 15.135 12.828 1.00 78.75 268 ASP A O 1
ATOM 2058 N N . GLU A 1 269 ? -7.852 16.634 14.119 1.00 80.75 269 GLU A N 1
ATOM 2059 C CA . GLU A 1 269 ? -9.046 16.853 13.274 1.00 80.75 269 GLU A CA 1
ATOM 2060 C C . GLU A 1 269 ? -9.865 15.597 12.877 1.00 80.75 269 GLU A C 1
ATOM 2062 O O . GLU A 1 269 ? -11.006 15.689 12.418 1.00 80.75 269 GLU A O 1
ATOM 2067 N N . VAL A 1 270 ? -9.405 14.406 13.262 1.00 90.31 270 VAL A N 1
ATOM 2068 C CA . VAL A 1 270 ? -10.107 13.132 13.094 1.00 90.31 270 VAL A CA 1
ATOM 2069 C C . VAL A 1 270 ? -11.043 12.799 14.255 1.00 90.31 270 VAL A C 1
ATOM 2071 O O . VAL A 1 270 ? -10.823 13.114 15.429 1.00 90.31 270 VAL A O 1
ATOM 2074 N N . ARG A 1 271 ? -12.114 12.064 13.946 1.00 93.81 271 ARG A N 1
ATOM 2075 C CA . ARG A 1 271 ? -13.098 11.593 14.930 1.00 93.81 271 ARG A CA 1
ATOM 2076 C C . ARG A 1 271 ? -13.079 10.081 15.055 1.00 93.81 271 ARG A C 1
ATOM 2078 O O . ARG A 1 271 ? -13.025 9.368 14.061 1.00 93.81 271 ARG A O 1
ATOM 2085 N N . LEU A 1 272 ? -13.233 9.585 16.285 1.00 96.44 272 LEU A N 1
ATOM 2086 C CA . LEU A 1 272 ? -13.394 8.161 16.576 1.00 96.44 272 LEU A CA 1
ATOM 2087 C C . LEU A 1 272 ? -14.827 7.851 17.027 1.00 96.44 272 LEU A C 1
ATOM 2089 O O . LEU A 1 272 ? -15.248 8.211 18.125 1.00 96.44 272 LEU A O 1
ATOM 2093 N N . ALA A 1 273 ? -15.566 7.088 16.227 1.00 97.44 273 ALA A N 1
ATOM 2094 C CA . ALA A 1 273 ? -16.806 6.443 16.646 1.00 97.44 273 ALA A CA 1
ATOM 2095 C C . ALA A 1 273 ? -16.521 4.982 17.022 1.00 97.44 273 ALA A C 1
ATOM 2097 O O . ALA A 1 273 ? -16.356 4.127 16.155 1.00 97.44 273 ALA A O 1
ATOM 2098 N N . SER A 1 274 ? -16.449 4.682 18.321 1.00 97.56 274 SER A N 1
ATOM 2099 C CA . SER A 1 274 ? -16.242 3.318 18.819 1.00 97.56 274 SER A CA 1
ATOM 2100 C C . SER A 1 274 ? -16.835 3.123 20.213 1.00 97.56 274 SER A C 1
ATOM 2102 O O . SER A 1 274 ? -16.805 4.036 21.038 1.00 97.56 274 SER A O 1
ATOM 2104 N N . LYS A 1 275 ? -17.343 1.914 20.479 1.00 97.19 275 LYS A N 1
ATOM 2105 C CA . LYS A 1 275 ? -17.715 1.449 21.827 1.00 97.19 275 LYS A CA 1
ATOM 2106 C C . LYS A 1 275 ? -16.582 0.695 22.533 1.00 97.19 275 LYS A C 1
ATOM 2108 O O . LYS A 1 275 ? -16.621 0.543 23.749 1.00 97.19 275 LYS A O 1
ATOM 2113 N N . ASP A 1 276 ? -15.597 0.215 21.772 1.00 97.56 276 ASP A N 1
ATOM 2114 C CA . ASP A 1 276 ? -14.506 -0.630 22.270 1.00 97.56 276 ASP A CA 1
ATOM 2115 C C . ASP A 1 276 ? -13.203 0.154 22.480 1.00 97.56 276 ASP A C 1
ATOM 2117 O O . ASP A 1 276 ? -12.446 -0.119 23.413 1.00 97.56 276 ASP A O 1
ATOM 2121 N N . MET A 1 277 ? -12.926 1.127 21.609 1.00 97.44 277 MET A N 1
ATOM 2122 C CA . MET A 1 277 ? -11.714 1.941 21.665 1.00 97.44 277 MET A CA 1
ATOM 2123 C C . MET A 1 277 ? -11.947 3.202 22.510 1.00 97.44 277 MET A C 1
ATOM 2125 O O . MET A 1 277 ? -12.965 3.875 22.329 1.00 97.44 277 MET A O 1
ATOM 2129 N N . PRO A 1 278 ? -11.017 3.563 23.415 1.00 95.81 278 PRO A N 1
ATOM 2130 C CA . PRO A 1 278 ? -11.115 4.805 24.167 1.00 95.81 278 PRO A CA 1
ATOM 2131 C C . PRO A 1 278 ? -10.988 6.004 23.225 1.00 95.81 278 PRO A C 1
ATOM 2133 O O . PRO A 1 278 ? -10.217 5.962 22.265 1.00 95.81 278 PRO A O 1
ATOM 2136 N N . GLN A 1 279 ? -11.711 7.079 23.527 1.00 95.12 279 GLN A N 1
ATOM 2137 C CA . GLN A 1 279 ? -11.613 8.322 22.767 1.00 95.12 279 GLN A CA 1
ATOM 2138 C C . GLN A 1 279 ? -10.190 8.899 22.856 1.00 95.12 279 GLN A C 1
ATOM 2140 O O . GLN A 1 279 ? -9.598 8.877 23.946 1.00 95.12 279 GLN A O 1
ATOM 2145 N N . PRO A 1 280 ? -9.614 9.382 21.739 1.00 91.81 280 PRO A N 1
ATOM 2146 C CA . PRO A 1 280 ? -8.349 10.099 21.775 1.00 91.81 280 PRO A CA 1
ATOM 2147 C C . PRO A 1 280 ? -8.510 11.406 22.559 1.00 91.81 280 PRO A C 1
ATOM 2149 O O . PRO A 1 280 ? -9.610 11.938 22.715 1.00 91.81 280 PRO A O 1
ATOM 2152 N N . ARG A 1 281 ? -7.401 11.921 23.089 1.00 85.25 281 ARG A N 1
ATOM 2153 C CA . ARG A 1 281 ? -7.391 13.271 23.660 1.00 85.25 281 ARG A CA 1
ATOM 2154 C C . ARG A 1 281 ? -7.287 14.256 22.507 1.00 85.25 281 ARG A C 1
ATOM 2156 O O . ARG A 1 281 ? -6.389 14.109 21.693 1.00 85.25 281 ARG A O 1
ATOM 2163 N N . THR A 1 282 ? -8.187 15.228 22.471 1.00 72.25 282 THR A N 1
ATOM 2164 C CA . THR A 1 282 ? -8.294 16.212 21.384 1.00 72.25 282 THR A CA 1
ATOM 2165 C C . THR A 1 282 ? -7.395 17.431 21.578 1.00 72.25 282 THR A C 1
ATOM 2167 O O . THR A 1 282 ? -7.181 18.192 20.649 1.00 72.25 282 THR A O 1
ATOM 2170 N N . GLU A 1 283 ? -6.884 17.656 22.788 1.00 71.19 283 GLU A N 1
ATOM 2171 C CA . GLU A 1 283 ? -5.993 18.779 23.083 1.00 71.19 283 GLU A CA 1
ATOM 2172 C C . GLU A 1 283 ? -4.543 18.298 23.044 1.00 71.19 283 GLU A C 1
ATOM 2174 O O . GLU A 1 283 ? -4.156 17.503 23.890 1.00 71.19 283 GLU A O 1
ATOM 2179 N N . GLY A 1 284 ? -3.725 18.788 22.113 1.00 69.81 284 GLY A N 1
ATOM 2180 C CA . GLY A 1 284 ? -2.290 18.489 22.052 1.00 69.81 284 GLY A CA 1
ATOM 2181 C C . GLY A 1 284 ? -1.927 17.066 21.597 1.00 69.81 284 GLY A C 1
ATOM 2182 O O . GLY A 1 284 ? -2.747 16.156 21.530 1.00 69.81 284 GLY A O 1
ATOM 2183 N N . ARG A 1 285 ? -0.638 16.857 21.303 1.00 77.50 285 ARG A N 1
ATOM 2184 C CA . ARG A 1 285 ? -0.125 15.635 20.653 1.00 77.50 285 ARG A CA 1
ATOM 2185 C C . ARG A 1 285 ? 0.187 14.539 21.668 1.00 77.50 285 ARG A C 1
ATOM 2187 O O . ARG A 1 285 ? 1.338 14.241 22.003 1.00 77.50 285 ARG A O 1
ATOM 2194 N N . PHE A 1 286 ? -0.878 13.986 22.244 1.00 83.75 286 PHE A N 1
ATOM 2195 C CA . PHE A 1 286 ? -0.782 12.930 23.243 1.00 83.75 286 PHE A CA 1
ATOM 2196 C C . PHE A 1 286 ? -0.605 11.556 22.613 1.00 83.75 286 PHE A C 1
ATOM 2198 O O . PHE A 1 286 ? -1.248 11.181 21.638 1.00 83.75 286 PHE A O 1
ATOM 2205 N N . LEU A 1 287 ? 0.227 10.750 23.267 1.00 88.62 287 LEU A N 1
ATOM 2206 C CA . LEU A 1 287 ? 0.423 9.371 22.873 1.00 88.62 287 LEU A CA 1
ATOM 2207 C C . LEU A 1 287 ? -0.860 8.557 23.079 1.00 88.62 287 LEU A C 1
ATOM 2209 O O . LEU A 1 287 ? -1.294 8.337 24.213 1.00 88.62 287 LEU A O 1
ATOM 2213 N N . TYR A 1 288 ? -1.397 8.029 21.989 1.00 91.50 288 TYR A N 1
ATOM 2214 C CA . TYR A 1 288 ? -2.482 7.069 21.983 1.00 91.50 288 TYR A CA 1
ATOM 2215 C C . TYR A 1 288 ? -1.931 5.640 22.024 1.00 91.50 288 TYR A C 1
ATOM 2217 O O . TYR A 1 288 ? -1.000 5.265 21.301 1.00 91.50 288 TYR A O 1
ATOM 2225 N N . ARG A 1 289 ? -2.498 4.816 22.908 1.00 94.69 289 ARG A N 1
ATOM 2226 C CA . ARG A 1 289 ? -2.181 3.388 23.002 1.00 94.69 289 ARG A CA 1
ATOM 2227 C C . ARG A 1 289 ? -3.458 2.590 23.162 1.00 94.69 289 ARG A C 1
ATOM 2229 O O . ARG A 1 289 ? -4.178 2.760 24.141 1.00 94.69 289 ARG A O 1
ATOM 2236 N N . PHE A 1 290 ? -3.674 1.656 22.247 1.00 96.69 290 PHE A N 1
ATOM 2237 C CA . PHE A 1 290 ? -4.754 0.686 22.342 1.00 96.69 290 PHE A CA 1
ATOM 2238 C C . PHE A 1 290 ? -4.263 -0.685 21.895 1.00 96.69 290 PHE A C 1
ATOM 2240 O O . PHE A 1 290 ? -3.527 -0.806 20.918 1.00 96.69 290 PHE A O 1
ATOM 2247 N N . GLN A 1 291 ? -4.671 -1.730 22.607 1.00 98.19 291 GLN A N 1
ATOM 2248 C CA . GLN A 1 291 ? -4.490 -3.108 22.172 1.00 98.19 291 GLN A CA 1
ATOM 2249 C C . GLN A 1 291 ? -5.728 -3.901 22.582 1.00 98.19 291 GLN A C 1
ATOM 2251 O O . GLN A 1 291 ? -5.924 -4.177 23.763 1.00 98.19 291 GLN A O 1
ATOM 2256 N N . GLY A 1 292 ? -6.551 -4.270 21.608 1.00 98.12 292 GLY A N 1
ATOM 2257 C CA . GLY A 1 292 ? -7.835 -4.912 21.862 1.00 98.12 292 GLY A CA 1
ATOM 2258 C C . GLY A 1 292 ? -8.514 -5.389 20.585 1.00 98.12 292 GLY A C 1
ATOM 2259 O O . GLY A 1 292 ? -7.859 -5.636 19.567 1.00 98.12 292 GLY A O 1
ATOM 2260 N N . ARG A 1 293 ? -9.834 -5.550 20.656 1.00 98.00 293 ARG A N 1
ATOM 2261 C CA . ARG A 1 293 ? -10.692 -5.945 19.536 1.00 98.00 293 ARG A CA 1
ATOM 2262 C C . ARG A 1 293 ? -11.942 -5.076 19.499 1.00 98.00 293 ARG A C 1
ATOM 2264 O O . ARG A 1 293 ? -12.384 -4.613 20.545 1.00 98.00 293 ARG A O 1
ATOM 2271 N N . CYS A 1 294 ? -12.512 -4.904 18.314 1.00 97.31 294 CYS A N 1
ATOM 2272 C CA . CYS A 1 294 ? -13.813 -4.262 18.119 1.00 97.31 294 CYS A CA 1
ATOM 2273 C C . CYS A 1 294 ? -14.948 -5.272 18.385 1.00 97.31 294 CYS A C 1
ATOM 2275 O O . CYS A 1 294 ? -15.573 -5.767 17.449 1.00 97.31 294 CYS A O 1
ATOM 2277 N N . ASP A 1 295 ? -15.140 -5.712 19.632 1.00 96.69 295 ASP A N 1
ATOM 2278 C CA . ASP A 1 295 ? -16.067 -6.808 19.956 1.00 96.69 295 ASP A CA 1
ATOM 2279 C C . ASP A 1 295 ? -17.540 -6.356 20.038 1.00 96.69 295 ASP A C 1
ATOM 2281 O O . ASP A 1 295 ? -18.449 -7.124 19.670 1.00 96.69 295 ASP A O 1
ATOM 2285 N N . GLN A 1 296 ? -17.789 -5.127 20.502 1.00 95.19 296 GLN A N 1
ATOM 2286 C CA . GLN A 1 296 ? -19.138 -4.595 20.689 1.00 95.19 296 GLN A CA 1
ATOM 2287 C C . GLN A 1 296 ? -19.759 -4.097 19.385 1.00 95.19 296 GLN A C 1
ATOM 2289 O O . GLN A 1 296 ? -20.946 -4.340 19.158 1.00 95.19 296 GLN A O 1
ATOM 2294 N N . ASP A 1 297 ? -18.989 -3.414 18.538 1.00 94.81 297 ASP A N 1
ATOM 2295 C CA . ASP A 1 297 ? -19.490 -2.827 17.292 1.00 94.81 297 ASP A CA 1
ATOM 2296 C C . ASP A 1 297 ? -18.366 -2.591 16.272 1.00 94.81 297 ASP A C 1
ATOM 2298 O O . ASP A 1 297 ? -17.192 -2.827 16.551 1.00 94.81 297 ASP A O 1
ATOM 2302 N N . VAL A 1 298 ? -18.726 -2.111 15.083 1.00 96.88 298 VAL A N 1
ATOM 2303 C CA . VAL A 1 298 ? -17.765 -1.507 14.149 1.00 96.88 298 VAL A CA 1
ATOM 2304 C C . VAL A 1 298 ? -17.161 -0.254 14.793 1.00 96.88 298 VAL A C 1
ATOM 2306 O O . VAL A 1 298 ? -17.869 0.518 15.442 1.00 96.88 298 VAL A O 1
ATOM 2309 N N . ALA A 1 299 ? -15.858 -0.038 14.603 1.00 98.19 299 ALA A N 1
ATOM 2310 C CA . ALA A 1 299 ? -15.211 1.229 14.932 1.00 98.19 299 ALA A CA 1
ATOM 2311 C C . ALA A 1 299 ? -14.900 2.001 13.647 1.00 98.19 299 ALA A C 1
ATOM 2313 O O . ALA A 1 299 ? -14.460 1.411 12.662 1.00 98.19 299 ALA A O 1
ATOM 2314 N N . ILE A 1 300 ? -15.135 3.310 13.652 1.00 98.25 300 ILE A N 1
ATOM 2315 C CA . ILE A 1 300 ? -14.905 4.176 12.494 1.00 98.25 300 ILE A CA 1
ATOM 2316 C C . ILE A 1 300 ? -14.031 5.342 12.938 1.00 98.25 300 ILE A C 1
ATOM 2318 O O . ILE A 1 300 ? -14.394 6.056 13.875 1.00 98.25 300 ILE A O 1
ATOM 2322 N N . VAL A 1 301 ? -12.898 5.520 12.266 1.00 97.69 301 VAL A N 1
ATOM 2323 C CA . VAL A 1 301 ? -12.119 6.762 12.301 1.00 97.69 301 VAL A CA 1
ATOM 2324 C C . VAL A 1 301 ? -12.482 7.547 11.053 1.00 97.69 301 VAL A C 1
ATOM 2326 O O . VAL A 1 301 ? -12.515 6.947 9.980 1.00 97.69 301 VAL A O 1
ATOM 2329 N N . TYR A 1 302 ? -12.834 8.823 11.175 1.00 96.44 302 TYR A N 1
ATOM 2330 C CA . TYR A 1 302 ? -13.312 9.595 10.030 1.00 96.44 302 TYR A CA 1
ATOM 2331 C C . TYR A 1 302 ? -13.022 11.093 10.131 1.00 96.44 302 TYR A C 1
ATOM 2333 O O . TYR A 1 302 ? -13.006 11.644 11.234 1.00 96.44 302 TYR A O 1
ATOM 2341 N N . SER A 1 303 ? -12.919 11.724 8.960 1.00 92.81 303 SER A N 1
ATOM 2342 C CA . SER A 1 303 ? -13.047 13.165 8.736 1.00 92.81 303 SER A CA 1
ATOM 2343 C C . SER A 1 303 ? -14.161 13.419 7.706 1.00 92.81 303 SER A C 1
ATOM 2345 O O . SER A 1 303 ? -14.378 12.619 6.791 1.00 92.81 303 SER A O 1
ATOM 2347 N N . ILE A 1 304 ? -14.964 14.468 7.915 1.00 83.75 304 ILE A N 1
ATOM 2348 C CA . ILE A 1 304 ? -16.177 14.782 7.119 1.00 83.75 304 ILE A CA 1
ATOM 2349 C C . ILE A 1 304 ? -16.285 16.257 6.714 1.00 83.75 304 ILE A C 1
ATOM 2351 O O . ILE A 1 304 ? -17.266 16.631 6.071 1.00 83.75 304 ILE A O 1
ATOM 2355 N N . SER A 1 305 ? -15.342 17.093 7.125 1.00 71.25 305 SER A N 1
ATOM 2356 C CA . SER A 1 305 ? -15.251 18.501 6.743 1.00 71.25 305 SER A CA 1
ATOM 2357 C C . SER A 1 305 ? -13.915 18.706 6.055 1.00 71.25 305 SER A C 1
ATOM 2359 O O . SER A 1 305 ? -12.950 18.107 6.508 1.00 71.25 305 SER A O 1
ATOM 2361 N N . GLU A 1 306 ? -13.908 19.504 4.986 1.00 60.97 306 GLU A N 1
ATOM 2362 C CA . GLU A 1 306 ? -12.676 20.092 4.446 1.00 60.97 306 GLU A CA 1
ATOM 2363 C C . GLU A 1 306 ? -11.972 20.858 5.573 1.00 60.97 306 GLU A C 1
ATOM 2365 O O . GLU A 1 306 ? -12.659 21.508 6.380 1.00 60.97 306 GLU A O 1
ATOM 2370 N N . ASP A 1 307 ? -10.649 20.743 5.618 1.00 53.09 307 ASP A N 1
ATOM 2371 C CA . ASP A 1 307 ? -9.786 21.456 6.561 1.00 53.09 307 ASP A CA 1
ATOM 2372 C C . ASP A 1 307 ? -9.658 22.953 6.194 1.00 53.09 307 ASP A C 1
ATOM 2374 O O . ASP A 1 307 ? -9.637 23.300 4.984 1.00 53.09 307 ASP A O 1
#

Secondary structure (DSSP, 8-state):
-----EEEEE-S-B-S-EEE-TTEEEEE-SEEEE-TT-EEEE-TTEEEEEE-SB-SSSTTSB-EEEE-TT-EEE-SEEEEEEE-TTS-B-SS--S--EEEE-SSS-EEETTEEE---TTPPPPEEEESEEEEES-SB-PPPTTSHHHHHHHTTT-S-B-SEEEES--TTTEEE-EEEEES-SS-SEEEES-EEEEEEEEEE--SS-SEEEES-EEEEEEEEEEE-PPPPTT-TT--S-BS-B---SSS-EEEEE-TT-EEEEEEE--SS-EEE-SSSPPPP-SS-PEEEEEEE--SS-EEEEE-S--